Protein AF-A0A250X2C2-F1 (afdb_monomer)

Sequence (248 aa):
MNTRLCVSRRTVRLRGSRVYTSQQSPSTLSQYATTRKSLIKAIDLAVKKEDYASAALLKRDLEALNTEDPYYALTMQLQECINEERFQEAAKHKAELKALELQLGPQPVEEDVSLQCSSNTVTNGVRVQIESTYRPLESSPTLGQYFFSYHVKVTNESDKVVQLRQRHWVIRDSTGKKEEVRGPGVVGKQPILLPGKSFEYDSACPLTTPVGSMEGEFQMWILSEDDGQFKDQFGARIDRLKLSMTGS

Mean predicted aligned error: 15.73 Å

Secondary structure (DSSP, 8-state):
-----------------------PPPPHHHHHHHHHHHHHHHHHHHHHTT-HHHHHHHHHHHHHHHHH-HHHHHHHHHHHHHHTT-HHHHHHHHHHHHHHHHHT-S------GGGEEEEEEEETTEEEEEEEEE-GGG-BGGGTB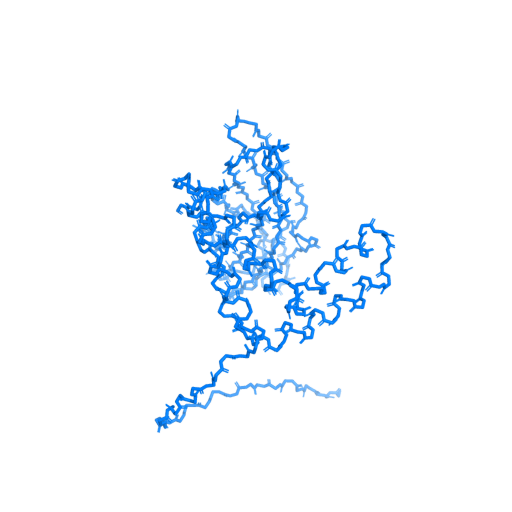EEEEEEEEEEE-SSSEEEEEEEEEEEEETT--EEEEEEESBTTB--EE-TT-EEEEEEEEEESSSEEEEEEEEEEEEEPTTT--EEEEEEEEEEEEEEESS--

Radius of gyration: 23.78 Å; Cα contacts (8 Å, |Δi|>4): 423; chains: 1; bounding box: 64×52×62 Å

Structure (mmCIF, N/CA/C/O backbone):
data_AF-A0A250X2C2-F1
#
_entry.id   AF-A0A250X2C2-F1
#
loop_
_atom_site.group_PDB
_atom_site.id
_atom_site.type_symbol
_atom_site.label_atom_id
_atom_site.label_alt_id
_atom_site.label_comp_id
_atom_site.label_asym_id
_atom_site.label_entity_id
_atom_site.label_seq_id
_atom_site.pdbx_PDB_ins_code
_atom_site.Cartn_x
_atom_site.Cartn_y
_atom_site.Cartn_z
_atom_site.occupancy
_atom_site.B_iso_or_equiv
_atom_site.auth_seq_id
_atom_site.auth_comp_id
_atom_site.auth_asym_id
_atom_site.auth_atom_id
_atom_site.pdbx_PDB_model_num
ATOM 1 N N . MET A 1 1 ? -42.547 -0.476 18.119 1.00 33.25 1 MET A N 1
ATOM 2 C CA . MET A 1 1 ? -42.902 -1.610 17.237 1.00 33.25 1 MET A CA 1
ATOM 3 C C . MET A 1 1 ? -41.688 -1.864 16.352 1.00 33.25 1 MET A C 1
ATOM 5 O O . MET A 1 1 ? -41.320 -0.969 15.612 1.00 33.25 1 MET A O 1
ATOM 9 N N . ASN A 1 2 ? -40.830 -2.818 16.731 1.00 24.47 2 ASN A N 1
ATOM 10 C CA . ASN A 1 2 ? -40.823 -4.208 16.225 1.00 24.47 2 ASN A CA 1
ATOM 11 C C . ASN A 1 2 ? -40.490 -4.257 14.715 1.00 24.47 2 ASN A C 1
ATOM 13 O O . ASN A 1 2 ? -41.204 -3.632 13.950 1.00 24.47 2 ASN A O 1
ATOM 17 N N . THR A 1 3 ? -39.484 -4.962 14.181 1.00 26.58 3 THR A N 1
ATOM 18 C CA . THR A 1 3 ? -38.485 -5.903 14.723 1.00 26.58 3 THR A CA 1
ATOM 19 C C . THR A 1 3 ? -37.401 -6.130 13.647 1.00 26.58 3 THR A C 1
ATOM 21 O O . THR A 1 3 ? -37.649 -5.958 12.458 1.00 26.58 3 THR A O 1
ATOM 24 N N . ARG A 1 4 ? -36.208 -6.545 14.092 1.00 25.95 4 ARG A N 1
ATOM 25 C CA . ARG A 1 4 ? -35.034 -7.045 13.344 1.00 25.95 4 ARG A CA 1
ATOM 26 C C . ARG A 1 4 ? -35.307 -8.278 12.460 1.00 25.95 4 ARG A C 1
ATOM 28 O O . ARG A 1 4 ? -36.190 -9.050 12.801 1.00 25.95 4 ARG A O 1
ATOM 35 N N . LEU A 1 5 ? -34.400 -8.543 11.504 1.00 25.88 5 LEU A N 1
ATOM 36 C CA . LEU A 1 5 ? -33.755 -9.845 11.165 1.00 25.88 5 LEU A CA 1
ATOM 37 C C . LEU A 1 5 ? -32.645 -9.531 10.129 1.00 25.88 5 LEU A C 1
ATOM 39 O O . LEU A 1 5 ? -32.956 -9.003 9.074 1.00 25.88 5 LEU A O 1
ATOM 43 N N . CYS A 1 6 ? -31.327 -9.626 10.352 1.00 22.14 6 CYS A N 1
ATOM 44 C CA . CYS A 1 6 ? -30.456 -10.660 10.931 1.00 22.14 6 CYS A CA 1
ATOM 45 C C . CYS A 1 6 ? -30.652 -12.043 10.297 1.00 22.14 6 CYS A C 1
ATOM 47 O O . CYS A 1 6 ? -31.511 -12.805 10.727 1.00 22.14 6 CYS A O 1
ATOM 49 N N . VAL A 1 7 ? -29.812 -12.383 9.313 1.00 24.70 7 VAL A N 1
ATOM 50 C CA . VAL A 1 7 ? -29.625 -13.771 8.873 1.00 24.70 7 VAL A CA 1
ATOM 51 C C . VAL A 1 7 ? -28.208 -14.207 9.230 1.00 24.70 7 VAL A C 1
ATOM 53 O O . VAL A 1 7 ? -27.225 -13.848 8.588 1.00 24.70 7 VAL A O 1
ATOM 56 N N . SER A 1 8 ? -28.152 -14.990 10.305 1.00 23.89 8 SER A N 1
ATOM 57 C CA . SER A 1 8 ? -27.049 -15.854 10.713 1.00 23.89 8 SER A CA 1
ATOM 58 C C . SER A 1 8 ? -26.844 -16.961 9.672 1.00 23.89 8 SER A C 1
ATOM 60 O O . SER A 1 8 ? -27.805 -17.629 9.290 1.00 23.89 8 SER A O 1
ATOM 62 N N . ARG A 1 9 ? -25.600 -17.213 9.246 1.00 25.97 9 ARG A N 1
ATOM 63 C CA . ARG A 1 9 ? -25.244 -18.501 8.633 1.00 25.97 9 ARG A CA 1
ATOM 64 C C . ARG A 1 9 ? -24.658 -19.412 9.707 1.00 25.97 9 ARG A C 1
ATOM 66 O O . ARG A 1 9 ? -23.585 -19.153 10.242 1.00 25.97 9 ARG A O 1
ATOM 73 N N . ARG A 1 10 ? -25.418 -20.465 10.019 1.00 27.59 10 ARG A N 1
ATOM 74 C CA . ARG A 1 10 ? -25.040 -21.587 10.883 1.00 27.59 10 ARG A CA 1
ATOM 75 C C . ARG A 1 10 ? -23.921 -22.403 10.242 1.00 27.59 10 ARG A C 1
ATOM 77 O O . ARG A 1 10 ? -23.979 -22.733 9.060 1.00 27.59 10 ARG A O 1
ATOM 84 N N . THR A 1 11 ? -22.965 -22.801 11.064 1.00 28.88 11 THR A N 1
ATOM 85 C CA . THR A 1 11 ? -22.006 -23.869 10.798 1.00 28.88 11 THR A CA 1
ATOM 86 C C . THR A 1 11 ? -22.742 -25.209 10.747 1.00 28.88 11 THR A C 1
ATOM 88 O O . THR A 1 11 ? -23.367 -25.614 11.724 1.00 28.88 11 THR A O 1
ATOM 91 N N . VAL A 1 12 ? -22.644 -25.918 9.622 1.00 28.50 12 VAL A N 1
ATOM 92 C CA . VAL A 1 12 ? -22.990 -27.342 9.515 1.00 28.50 12 VAL A CA 1
ATOM 93 C C . VAL A 1 12 ? -21.694 -28.090 9.220 1.00 28.50 12 VAL A C 1
ATOM 95 O O . VAL A 1 12 ? -21.125 -27.958 8.142 1.00 28.50 12 VAL A O 1
ATOM 98 N N . ARG A 1 13 ? -21.204 -28.863 10.196 1.00 32.50 13 ARG A N 1
ATOM 99 C CA . ARG A 1 13 ? -20.225 -29.932 9.963 1.00 32.50 13 ARG A CA 1
ATOM 100 C C . ARG A 1 13 ? -21.007 -31.226 9.767 1.00 32.50 13 ARG A C 1
ATOM 102 O O . ARG A 1 13 ? -21.602 -31.714 10.722 1.00 32.50 13 ARG A O 1
ATOM 109 N N . LEU A 1 14 ? -20.957 -31.796 8.567 1.00 31.59 14 LEU A N 1
ATOM 110 C CA . LEU A 1 14 ? -21.286 -33.199 8.325 1.00 31.59 14 LEU A CA 1
ATOM 111 C C . LEU A 1 14 ? -20.204 -33.847 7.456 1.00 31.59 14 LEU A C 1
ATOM 113 O O . LEU A 1 14 ? -19.547 -33.204 6.643 1.00 31.59 14 LEU A O 1
ATOM 117 N N . ARG A 1 15 ? -19.973 -35.117 7.775 1.00 32.06 15 ARG A N 1
ATOM 118 C CA . ARG A 1 15 ? -18.822 -35.963 7.461 1.00 32.06 15 ARG A CA 1
ATOM 119 C C . ARG A 1 15 ? -18.664 -36.285 5.972 1.00 32.06 15 ARG A C 1
ATOM 121 O O . ARG A 1 15 ? -19.646 -36.450 5.264 1.00 32.06 15 ARG A O 1
ATOM 128 N N . GLY A 1 16 ? -17.397 -36.486 5.594 1.00 41.97 16 GLY A N 1
ATOM 129 C CA . GLY A 1 16 ? -16.892 -37.398 4.562 1.00 41.97 16 GLY A CA 1
ATOM 130 C C . GLY A 1 16 ? -17.828 -37.751 3.410 1.00 41.97 16 GLY A C 1
ATOM 131 O O . GLY A 1 16 ? -18.625 -38.678 3.508 1.00 41.97 16 GLY A O 1
ATOM 132 N N . SER A 1 17 ? -17.642 -37.089 2.275 1.00 29.11 17 SER A N 1
ATOM 133 C CA . SER A 1 17 ? -18.080 -37.588 0.974 1.00 29.11 17 SER A CA 1
ATOM 134 C C . SER A 1 17 ? -17.004 -37.232 -0.043 1.00 29.11 17 SER A C 1
ATOM 136 O O . SER A 1 17 ? -16.579 -36.082 -0.118 1.00 29.11 17 SER A O 1
ATOM 138 N N . ARG A 1 18 ? -16.509 -38.258 -0.745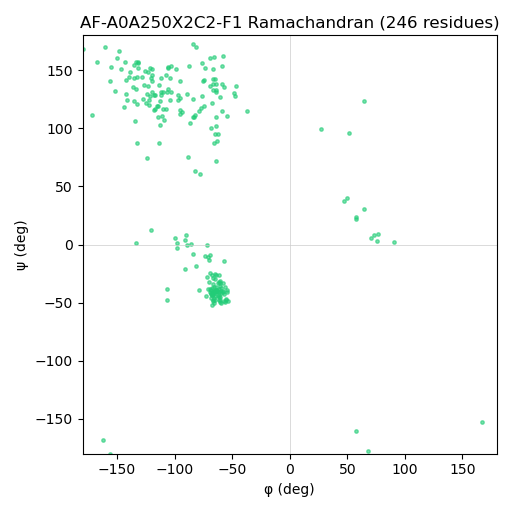 1.00 32.28 18 ARG A N 1
ATOM 139 C CA . ARG A 1 18 ? -15.529 -38.187 -1.838 1.00 32.28 18 ARG A CA 1
ATOM 140 C C . ARG A 1 18 ? -15.776 -36.949 -2.701 1.00 32.28 18 ARG A C 1
ATOM 142 O O . ARG A 1 18 ? -16.795 -36.875 -3.382 1.00 32.28 18 ARG A O 1
ATOM 149 N N . VAL A 1 19 ? -14.825 -36.018 -2.697 1.00 30.73 19 VAL A N 1
ATOM 150 C CA . VAL A 1 19 ? -14.754 -34.971 -3.716 1.00 30.73 19 VAL A CA 1
ATOM 151 C C . VAL A 1 19 ? -14.381 -35.676 -5.015 1.00 30.73 19 VAL A C 1
ATOM 153 O O . VAL A 1 19 ? -13.231 -36.055 -5.218 1.00 30.73 19 VAL A O 1
ATOM 156 N N . TYR A 1 20 ? -15.376 -35.920 -5.865 1.00 24.80 20 TYR A N 1
ATOM 157 C CA . TYR A 1 20 ? -15.134 -36.126 -7.285 1.00 24.80 20 TYR A CA 1
ATOM 158 C C . TYR A 1 20 ? -14.578 -34.804 -7.816 1.00 24.80 20 TYR A C 1
ATOM 160 O O . TYR A 1 20 ? -15.314 -33.835 -7.987 1.00 24.80 20 TYR A O 1
ATOM 168 N N . THR A 1 21 ? -13.266 -34.739 -8.022 1.00 32.59 21 THR A N 1
ATOM 169 C CA . THR A 1 21 ? -12.637 -33.698 -8.830 1.00 32.59 21 THR A CA 1
ATOM 170 C C . THR A 1 21 ? -13.136 -33.875 -10.260 1.00 32.59 21 THR A C 1
ATOM 172 O O . THR A 1 21 ? -12.615 -34.690 -11.018 1.00 32.59 21 THR A O 1
ATOM 175 N N . SER A 1 22 ? -14.190 -33.145 -10.637 1.00 36.41 22 SER A N 1
ATOM 176 C CA . SER A 1 22 ? -14.527 -32.991 -12.048 1.00 36.41 22 SER A CA 1
ATOM 177 C C . SER A 1 22 ? -13.364 -32.250 -12.699 1.00 36.41 22 SER A C 1
ATOM 179 O O . SER A 1 22 ? -13.149 -31.071 -12.415 1.00 36.41 22 SER A O 1
ATOM 181 N N . GLN A 1 23 ? -12.592 -32.939 -13.532 1.00 38.91 23 GLN A N 1
ATOM 182 C CA . GLN A 1 23 ? -11.643 -32.297 -14.431 1.00 38.91 23 GLN A CA 1
ATOM 183 C C . GLN A 1 23 ? -12.453 -31.476 -15.443 1.00 38.91 23 GLN A C 1
ATOM 185 O O . GLN A 1 23 ? -12.868 -31.985 -16.479 1.00 38.91 23 GLN A O 1
ATOM 190 N N . GLN A 1 24 ? -12.766 -30.226 -15.102 1.00 45.12 24 GLN A N 1
ATOM 191 C CA . GLN A 1 24 ? -13.284 -29.271 -16.072 1.00 45.12 24 GLN A CA 1
ATOM 192 C C . GLN A 1 24 ? -12.105 -28.845 -16.945 1.00 45.12 24 GLN A C 1
ATOM 194 O O . GLN A 1 24 ? -11.102 -28.341 -16.443 1.00 45.12 24 GLN A O 1
ATOM 199 N N . SER A 1 25 ? -12.205 -29.104 -18.247 1.00 44.69 25 SER A N 1
ATOM 200 C CA . SER A 1 25 ? -11.258 -28.594 -19.235 1.00 44.69 25 SER A CA 1
ATOM 201 C C . SER A 1 25 ? -11.206 -27.062 -19.150 1.00 44.69 25 SER A C 1
ATOM 203 O O . SER A 1 25 ? -12.274 -26.444 -19.076 1.00 44.69 25 SER A O 1
ATOM 205 N N . PRO A 1 26 ? -10.014 -26.438 -19.169 1.00 59.66 26 PRO A N 1
ATOM 206 C CA . PRO A 1 26 ? -9.891 -24.987 -19.080 1.00 59.66 26 PRO A CA 1
ATOM 207 C C . PRO A 1 26 ? -10.653 -24.317 -20.226 1.00 59.66 26 PRO A C 1
ATOM 209 O O . PRO A 1 26 ? -10.609 -24.794 -21.363 1.00 59.66 26 PRO A O 1
ATOM 212 N N . SER A 1 27 ? -11.360 -23.222 -19.925 1.00 71.38 27 SER A N 1
ATOM 213 C CA . SER A 1 27 ? -12.087 -22.444 -20.933 1.00 71.38 27 SER A CA 1
ATOM 214 C C . SER A 1 27 ? -11.133 -21.937 -22.020 1.00 71.38 27 SER A C 1
ATOM 216 O O . SER A 1 27 ? -9.947 -21.733 -21.766 1.00 71.38 27 SER A O 1
ATOM 218 N N . THR A 1 28 ? -11.632 -21.706 -23.236 1.00 78.62 28 THR A N 1
ATOM 219 C CA . THR A 1 28 ? -10.813 -21.220 -24.362 1.00 78.62 28 THR A CA 1
ATOM 220 C C . THR A 1 28 ? -10.064 -19.926 -24.012 1.00 78.62 28 THR A C 1
ATOM 222 O O . THR A 1 28 ? -8.883 -19.793 -24.309 1.00 78.62 28 THR A O 1
ATOM 225 N N . LEU A 1 29 ? -10.700 -19.012 -23.270 1.00 78.62 29 LEU A N 1
ATOM 226 C CA . LEU A 1 29 ? -10.060 -17.795 -22.755 1.00 78.62 29 LEU A CA 1
ATOM 227 C C . LEU A 1 29 ? -8.934 -18.095 -21.752 1.00 78.62 29 LEU A C 1
ATOM 229 O O . LEU A 1 29 ? -7.894 -17.441 -21.769 1.00 78.62 29 LEU A O 1
ATOM 233 N N . SER A 1 30 ? -9.115 -19.099 -20.887 1.00 75.00 30 SER A N 1
ATOM 234 C CA . SER A 1 30 ? -8.083 -19.532 -19.937 1.00 75.00 30 SER A CA 1
ATOM 235 C C . SER A 1 30 ? -6.877 -20.136 -20.669 1.00 75.00 30 SER A C 1
ATOM 237 O O . SER A 1 30 ? -5.729 -19.885 -20.291 1.00 75.00 30 SER A O 1
ATOM 239 N N . GLN A 1 31 ? -7.122 -20.854 -21.770 1.00 81.06 31 GLN A N 1
ATOM 240 C CA . GLN A 1 31 ? -6.073 -21.361 -22.656 1.00 81.06 31 GLN A CA 1
ATOM 241 C C . GLN A 1 31 ? -5.318 -20.212 -23.335 1.00 81.06 31 GLN A C 1
ATOM 243 O O . GLN A 1 31 ? -4.093 -20.183 -23.251 1.00 81.06 31 GLN A O 1
ATOM 248 N N . TYR A 1 32 ? -6.016 -19.224 -23.912 1.00 83.00 32 TYR A N 1
ATOM 249 C CA . TYR A 1 32 ? -5.380 -18.026 -24.478 1.00 83.00 32 TYR A CA 1
ATOM 250 C C . TYR A 1 32 ? -4.505 -17.297 -23.448 1.00 83.00 32 TYR A C 1
ATOM 252 O O . TYR A 1 32 ? -3.341 -17.006 -23.726 1.00 83.00 32 TYR A O 1
ATOM 260 N N . ALA A 1 33 ? -5.015 -17.072 -22.232 1.00 77.69 33 ALA A N 1
ATOM 261 C CA . ALA A 1 33 ? -4.266 -16.425 -21.155 1.00 77.69 33 ALA A CA 1
ATOM 262 C C . ALA A 1 33 ? -2.994 -17.205 -20.766 1.00 77.69 33 ALA A C 1
ATOM 264 O O . ALA A 1 33 ? -1.913 -16.622 -20.640 1.00 77.69 33 ALA A O 1
ATOM 265 N N . THR A 1 34 ? -3.104 -18.529 -20.624 1.00 79.00 34 THR A N 1
ATOM 266 C CA . THR A 1 34 ? -1.977 -19.405 -20.263 1.00 79.00 34 THR A CA 1
ATOM 267 C C . THR A 1 34 ? -0.924 -19.441 -21.369 1.00 79.00 34 THR A C 1
ATOM 269 O O . THR A 1 34 ? 0.267 -19.244 -21.107 1.00 79.00 34 THR A O 1
ATOM 272 N N . THR A 1 35 ? -1.354 -19.628 -22.619 1.00 84.88 35 THR A N 1
ATOM 273 C CA . THR A 1 35 ? -0.472 -19.656 -23.791 1.00 84.88 35 THR A CA 1
ATOM 274 C C . THR A 1 35 ? 0.238 -18.318 -23.967 1.00 84.88 35 THR A C 1
ATOM 276 O O . THR A 1 35 ? 1.463 -18.303 -24.104 1.00 84.88 35 THR A O 1
ATOM 279 N N . ARG A 1 36 ? -0.473 -17.186 -23.837 1.00 85.38 36 ARG A N 1
ATOM 280 C CA . ARG A 1 36 ? 0.133 -15.846 -23.878 1.00 85.38 36 ARG A CA 1
ATOM 281 C C . ARG A 1 36 ? 1.231 -15.700 -22.826 1.00 85.38 36 ARG A C 1
ATOM 283 O O . ARG A 1 36 ? 2.337 -15.288 -23.167 1.00 85.38 36 ARG A O 1
ATOM 290 N N . LYS A 1 37 ? 0.953 -16.063 -21.565 1.00 78.50 37 LYS A N 1
ATOM 291 C CA . LYS A 1 37 ? 1.934 -15.990 -20.463 1.00 78.50 37 LYS A CA 1
ATOM 292 C C . LYS A 1 37 ? 3.187 -16.814 -20.783 1.00 78.50 37 LYS A C 1
ATOM 294 O O . LYS A 1 37 ? 4.303 -16.349 -20.553 1.00 78.50 37 LYS A O 1
ATOM 299 N N . SER A 1 38 ? 3.014 -18.012 -21.346 1.00 78.81 38 SER A N 1
ATOM 300 C CA . SER A 1 38 ? 4.133 -18.882 -21.730 1.00 78.81 38 SER A CA 1
ATOM 301 C C . SER A 1 38 ? 4.977 -18.312 -22.878 1.00 78.81 38 SER A C 1
ATOM 303 O O . SER A 1 38 ? 6.205 -18.335 -22.788 1.00 78.81 38 SER A O 1
ATOM 305 N N . LEU A 1 39 ? 4.339 -17.731 -23.901 1.00 85.38 39 LEU A N 1
ATOM 306 C CA . LEU A 1 39 ? 5.018 -17.112 -25.041 1.00 85.38 39 LEU A CA 1
ATOM 307 C C . LEU A 1 39 ? 5.808 -15.875 -24.616 1.00 85.38 39 LEU A C 1
ATOM 309 O O . LEU A 1 39 ? 6.979 -15.768 -24.963 1.00 85.38 39 LEU A O 1
ATOM 313 N N . ILE A 1 40 ? 5.220 -14.990 -23.803 1.00 82.56 40 ILE A N 1
ATOM 314 C CA . ILE A 1 40 ? 5.916 -13.804 -23.273 1.00 82.56 40 ILE A CA 1
ATOM 315 C C . ILE A 1 40 ? 7.178 -14.224 -22.510 1.00 82.56 40 ILE A C 1
ATOM 317 O O . ILE A 1 40 ? 8.270 -13.741 -22.802 1.00 82.56 40 ILE A O 1
ATOM 321 N N . LYS A 1 41 ? 7.062 -15.205 -21.605 1.00 79.62 41 LYS A N 1
ATOM 322 C CA . LYS A 1 41 ? 8.209 -15.723 -20.846 1.00 79.62 41 LYS A CA 1
ATOM 323 C C . LYS A 1 41 ? 9.287 -16.332 -21.751 1.00 79.62 41 LYS A C 1
ATOM 325 O O . LYS A 1 41 ? 10.478 -16.194 -21.467 1.00 79.62 41 LYS A O 1
ATOM 330 N N . ALA A 1 42 ? 8.888 -17.026 -22.817 1.00 82.38 42 ALA A N 1
ATOM 331 C CA . ALA A 1 42 ? 9.815 -17.610 -23.780 1.00 82.38 42 ALA A CA 1
ATOM 332 C C . ALA A 1 42 ? 10.540 -16.534 -24.606 1.00 82.38 42 ALA A C 1
ATOM 334 O O . ALA A 1 42 ? 11.751 -16.644 -24.798 1.00 82.38 42 ALA A O 1
ATOM 335 N N . ILE A 1 43 ? 9.834 -15.478 -25.030 1.00 81.44 43 ILE A N 1
ATOM 336 C CA . ILE A 1 43 ? 10.418 -14.320 -25.724 1.00 81.44 43 ILE A CA 1
ATOM 337 C C . ILE A 1 43 ? 11.460 -13.653 -24.828 1.00 81.44 43 ILE A C 1
ATOM 339 O O . ILE A 1 43 ? 12.601 -13.481 -25.252 1.00 81.44 43 ILE A O 1
ATOM 343 N N . ASP A 1 44 ? 11.109 -13.353 -23.575 1.00 79.06 44 ASP A N 1
ATOM 344 C CA . ASP A 1 44 ? 12.026 -12.722 -22.620 1.00 79.06 44 ASP A CA 1
ATOM 345 C C . ASP A 1 44 ? 13.295 -13.554 -22.410 1.00 79.06 44 ASP A C 1
ATOM 347 O O . ASP A 1 44 ? 14.401 -13.019 -22.318 1.00 79.06 44 ASP A O 1
ATOM 351 N N . LEU A 1 45 ? 13.154 -14.881 -22.342 1.00 82.31 45 LEU A N 1
ATOM 352 C CA . LEU A 1 45 ? 14.287 -15.791 -22.208 1.00 82.31 45 LEU A CA 1
ATOM 353 C C . LEU A 1 45 ? 15.163 -15.816 -23.467 1.00 82.31 45 LEU A C 1
ATOM 355 O O . LEU A 1 45 ? 16.385 -15.845 -23.340 1.00 82.31 45 LEU A O 1
ATOM 359 N N . ALA A 1 46 ? 14.562 -15.817 -24.658 1.00 83.06 46 ALA A N 1
ATOM 360 C CA . ALA A 1 46 ? 15.288 -15.794 -25.926 1.00 83.06 46 ALA A CA 1
ATOM 361 C C . ALA A 1 46 ? 16.071 -14.484 -26.093 1.00 83.06 46 ALA A C 1
ATOM 363 O O . ALA A 1 46 ? 17.261 -14.517 -26.397 1.00 83.06 46 ALA A O 1
ATOM 364 N N . VAL A 1 47 ? 15.450 -13.344 -25.770 1.00 82.12 47 VAL A N 1
ATOM 365 C CA . VAL A 1 47 ? 16.107 -12.027 -25.772 1.00 82.12 47 VAL A CA 1
ATOM 366 C C . VAL A 1 47 ? 17.269 -11.989 -24.778 1.00 82.12 47 VAL A C 1
ATOM 368 O O . VAL A 1 47 ? 18.360 -11.562 -25.140 1.00 82.12 47 VAL A O 1
ATOM 371 N N . LYS A 1 48 ? 17.089 -12.503 -23.551 1.00 83.00 48 LYS A N 1
ATOM 372 C CA . LYS A 1 48 ? 18.172 -12.596 -22.548 1.00 83.00 48 LYS A CA 1
ATOM 373 C C . LYS A 1 48 ? 19.344 -13.476 -22.988 1.00 83.00 48 LYS A C 1
ATOM 375 O O . LYS A 1 48 ? 20.447 -13.297 -22.485 1.00 83.00 48 LYS A O 1
ATOM 380 N N . LYS A 1 49 ? 19.102 -14.441 -23.875 1.00 89.75 49 LYS A N 1
ATOM 381 C CA . LYS A 1 49 ? 20.127 -15.317 -24.462 1.00 89.75 49 LYS A CA 1
ATOM 382 C C . LYS A 1 49 ? 20.706 -14.773 -25.770 1.00 89.75 49 LYS A C 1
ATOM 384 O O . LYS A 1 49 ? 21.495 -15.475 -26.391 1.00 89.75 49 LYS A O 1
ATOM 389 N N . GLU A 1 50 ? 20.295 -13.575 -26.191 1.00 92.88 50 GLU A N 1
ATOM 390 C CA . GLU A 1 50 ? 20.645 -12.974 -27.484 1.00 92.88 50 GLU A CA 1
ATOM 391 C C . GLU A 1 50 ? 20.237 -13.840 -28.697 1.00 92.88 50 GLU A C 1
ATOM 393 O O . GLU A 1 50 ? 20.747 -13.681 -29.805 1.00 92.88 50 GLU A O 1
ATOM 398 N N . ASP A 1 51 ? 19.266 -14.740 -28.514 1.00 93.00 51 ASP A N 1
ATOM 399 C CA . ASP A 1 51 ? 18.691 -15.562 -29.578 1.00 93.00 51 ASP A CA 1
ATOM 400 C C . ASP A 1 51 ? 17.524 -14.820 -30.245 1.00 93.00 51 ASP A C 1
ATOM 402 O O . ASP A 1 51 ? 16.336 -15.086 -30.023 1.00 93.00 51 ASP A O 1
ATOM 406 N N . TYR A 1 52 ? 17.879 -13.831 -31.062 1.00 88.81 52 TYR A N 1
ATOM 407 C CA . TYR A 1 52 ? 16.909 -12.974 -31.743 1.00 88.81 52 TYR A CA 1
ATOM 408 C C . TYR A 1 52 ? 16.082 -13.718 -32.799 1.00 88.81 52 TYR A C 1
ATOM 410 O O . TYR A 1 52 ? 14.948 -13.323 -33.073 1.00 88.81 52 TYR A O 1
ATOM 418 N N . ALA A 1 53 ? 16.616 -14.801 -33.373 1.00 91.44 53 ALA A N 1
ATOM 419 C CA . ALA A 1 53 ? 15.899 -15.611 -34.353 1.00 91.44 53 ALA A CA 1
ATOM 420 C C . ALA A 1 53 ? 14.706 -16.323 -33.698 1.00 91.44 53 ALA A C 1
ATOM 422 O O . ALA A 1 53 ? 13.577 -16.209 -34.182 1.00 91.44 53 ALA A O 1
ATOM 423 N N . SER A 1 54 ? 14.931 -16.975 -32.553 1.00 85.25 54 SER A N 1
ATOM 424 C CA . SER A 1 54 ? 13.854 -17.590 -31.772 1.00 85.25 54 SER A CA 1
ATOM 425 C C . SER A 1 54 ? 12.881 -16.548 -31.223 1.00 85.25 54 SER A C 1
ATOM 427 O O . SER A 1 54 ? 11.669 -16.755 -31.282 1.00 85.25 54 SER A O 1
ATOM 429 N N . ALA A 1 55 ? 13.376 -15.399 -30.747 1.00 80.75 55 ALA A N 1
ATOM 430 C CA . ALA A 1 55 ? 12.518 -14.315 -30.263 1.00 80.75 55 ALA A CA 1
ATOM 431 C C . ALA A 1 55 ? 11.562 -13.795 -31.354 1.00 80.75 55 ALA A C 1
ATOM 433 O O . ALA A 1 55 ? 10.388 -13.554 -31.076 1.00 80.75 55 ALA A O 1
ATOM 434 N N . ALA A 1 56 ? 12.033 -13.666 -32.599 1.00 85.19 56 ALA A N 1
ATOM 435 C CA . ALA A 1 56 ? 11.204 -13.237 -33.723 1.00 85.19 56 ALA A CA 1
ATOM 436 C C . ALA A 1 56 ? 10.095 -14.248 -34.058 1.00 85.19 56 ALA A C 1
ATOM 438 O O . ALA A 1 56 ? 8.968 -13.840 -34.333 1.00 85.19 56 ALA A O 1
ATOM 439 N N . LEU A 1 57 ? 10.383 -15.554 -34.006 1.00 89.94 57 LEU A N 1
ATOM 440 C CA . LEU A 1 57 ? 9.377 -16.602 -34.222 1.00 89.94 57 LEU A CA 1
ATOM 441 C C . LEU A 1 57 ? 8.319 -16.599 -33.116 1.00 89.94 57 LEU A C 1
ATOM 443 O O . LEU A 1 57 ? 7.131 -16.497 -33.405 1.00 89.94 57 LEU A O 1
ATOM 447 N N . LEU A 1 58 ? 8.753 -16.597 -31.856 1.00 88.62 58 LEU A N 1
ATOM 448 C CA . LEU A 1 58 ? 7.851 -16.556 -30.704 1.00 88.62 58 LEU A CA 1
ATOM 449 C C . LEU A 1 58 ? 6.976 -15.293 -30.701 1.00 88.62 58 LEU A C 1
ATOM 451 O O . LEU A 1 58 ? 5.821 -15.335 -30.283 1.00 88.62 58 LEU A O 1
ATOM 455 N N . LYS A 1 59 ? 7.506 -14.167 -31.195 1.00 84.06 59 LYS A N 1
ATOM 456 C CA . LYS A 1 59 ? 6.734 -12.935 -31.368 1.00 84.06 59 LYS A CA 1
ATOM 457 C C . LYS A 1 59 ? 5.652 -13.075 -32.441 1.00 84.06 59 LYS A C 1
ATOM 459 O O . LYS A 1 59 ? 4.540 -12.614 -32.209 1.00 84.06 59 LYS A O 1
ATOM 464 N N . ARG A 1 60 ? 5.933 -13.739 -33.569 1.00 90.25 60 ARG A N 1
ATOM 465 C CA . ARG A 1 60 ? 4.913 -14.036 -34.594 1.00 90.25 60 ARG A CA 1
ATOM 466 C C . ARG A 1 60 ? 3.796 -14.913 -34.036 1.00 90.25 60 ARG A C 1
ATOM 468 O O . ARG A 1 60 ? 2.630 -14.649 -34.310 1.00 90.25 60 ARG A O 1
ATOM 475 N N . ASP A 1 61 ? 4.144 -15.904 -33.221 1.00 88.88 61 ASP A N 1
ATOM 476 C CA . ASP A 1 61 ? 3.160 -16.773 -32.569 1.00 88.88 61 ASP A CA 1
ATOM 477 C C . ASP A 1 61 ? 2.305 -15.993 -31.558 1.00 88.88 61 ASP A C 1
ATOM 479 O O . ASP A 1 61 ? 1.089 -16.171 -31.494 1.00 88.88 61 ASP A O 1
ATOM 483 N N . LEU A 1 62 ? 2.917 -15.071 -30.804 1.00 88.25 62 LEU A N 1
ATOM 484 C CA . LEU A 1 62 ? 2.200 -14.169 -29.901 1.00 88.25 62 LEU A CA 1
ATOM 485 C C . LEU A 1 62 ? 1.262 -13.218 -30.662 1.00 88.25 62 LEU A C 1
ATOM 487 O O . LEU A 1 62 ? 0.145 -12.978 -30.211 1.00 88.25 62 LEU A O 1
ATOM 491 N N . GLU A 1 63 ? 1.688 -12.688 -31.808 1.00 86.31 63 GLU A N 1
ATOM 492 C CA . GLU A 1 63 ? 0.862 -11.841 -32.680 1.00 86.31 63 GLU A CA 1
ATOM 493 C C . GLU A 1 63 ? -0.327 -12.616 -33.270 1.00 86.31 63 GLU A C 1
ATOM 495 O O . GLU A 1 63 ? -1.454 -12.110 -33.272 1.00 86.31 63 GLU A O 1
ATOM 500 N N . ALA A 1 64 ? -0.112 -13.864 -33.696 1.00 87.06 64 ALA A N 1
ATOM 501 C CA . ALA A 1 64 ? -1.188 -14.748 -34.138 1.00 87.06 64 ALA A CA 1
ATOM 502 C C . ALA A 1 64 ? -2.197 -15.001 -33.003 1.00 87.06 64 ALA A C 1
ATOM 504 O O . ALA A 1 64 ? -3.395 -14.792 -33.186 1.00 87.06 64 ALA A O 1
ATOM 505 N N . LEU A 1 65 ? -1.712 -15.328 -31.799 1.00 87.75 65 LEU A N 1
ATOM 506 C CA . LEU A 1 65 ? -2.553 -15.523 -30.614 1.00 87.75 65 LEU A CA 1
ATOM 507 C C . LEU A 1 65 ? -3.352 -14.261 -30.251 1.00 87.75 65 LEU A C 1
ATOM 509 O O . LEU A 1 65 ? -4.523 -14.339 -29.895 1.00 87.75 65 LEU A O 1
ATOM 513 N N . ASN A 1 66 ? -2.724 -13.088 -30.337 1.00 83.50 66 ASN A N 1
ATOM 514 C CA . ASN A 1 66 ? -3.361 -11.802 -30.055 1.00 83.50 66 ASN A CA 1
ATOM 515 C C . ASN A 1 66 ? -4.483 -11.466 -31.044 1.00 83.50 66 ASN A C 1
ATOM 517 O O . ASN A 1 66 ? -5.434 -10.789 -30.662 1.00 83.50 66 ASN A O 1
ATOM 521 N N . THR A 1 67 ? -4.384 -11.943 -32.286 1.00 84.06 67 THR A N 1
ATOM 522 C CA . THR A 1 67 ? -5.433 -11.770 -33.301 1.00 84.06 67 THR A CA 1
ATOM 523 C C . THR A 1 67 ? -6.671 -12.610 -32.978 1.00 84.06 67 THR A C 1
ATOM 525 O O . THR A 1 67 ? -7.791 -12.200 -33.271 1.00 84.06 67 THR A O 1
ATOM 528 N N . GLU A 1 68 ? -6.479 -13.773 -32.355 1.00 86.38 68 GLU A N 1
ATOM 529 C CA . GLU A 1 68 ? -7.559 -14.707 -32.024 1.00 86.38 68 GLU A CA 1
ATOM 530 C C . GLU A 1 68 ? -8.167 -14.487 -30.633 1.00 86.38 68 GLU A C 1
ATOM 532 O O . GLU A 1 68 ? -9.290 -14.923 -30.383 1.00 86.38 68 GLU A O 1
ATOM 537 N N . ASP A 1 69 ? -7.453 -13.824 -29.721 1.00 86.31 69 ASP A N 1
ATOM 538 C CA . ASP A 1 69 ? -7.912 -13.633 -28.349 1.00 86.31 69 ASP A CA 1
ATOM 539 C C . ASP A 1 69 ? -8.883 -12.438 -28.213 1.00 86.31 69 ASP A C 1
ATOM 541 O O . ASP A 1 69 ? -8.452 -11.276 -28.243 1.00 86.31 69 ASP A O 1
ATOM 545 N N . PRO A 1 70 ? -10.185 -12.685 -27.959 1.00 86.50 70 PRO A N 1
ATOM 546 C CA . PRO A 1 70 ? -11.177 -11.620 -27.827 1.00 86.50 70 PRO A CA 1
ATOM 547 C C . PRO A 1 70 ? -10.928 -10.718 -26.608 1.00 86.50 70 PRO A C 1
ATOM 549 O O . PRO A 1 70 ? -11.312 -9.549 -26.630 1.00 86.50 70 PRO A O 1
ATOM 552 N N . TYR A 1 71 ? -10.264 -11.216 -25.558 1.00 85.38 71 TYR A N 1
ATOM 553 C CA . TYR A 1 71 ? -9.900 -10.406 -24.394 1.00 85.38 71 TYR A CA 1
ATOM 554 C C . TYR A 1 71 ? -8.850 -9.353 -24.769 1.00 85.38 71 TYR A C 1
ATOM 556 O O . TYR A 1 71 ? -8.957 -8.182 -24.394 1.00 85.38 71 TYR A O 1
ATOM 564 N N . TYR A 1 72 ? -7.841 -9.750 -25.548 1.00 81.69 72 TYR A N 1
ATOM 565 C CA . TYR A 1 72 ? -6.808 -8.837 -26.033 1.00 81.69 72 TYR A CA 1
ATOM 566 C C . TYR A 1 72 ? -7.363 -7.819 -27.024 1.00 81.69 72 TYR A C 1
ATOM 568 O O . TYR A 1 72 ? -7.086 -6.629 -26.878 1.00 81.69 72 TYR A O 1
ATOM 576 N N . ALA A 1 73 ? -8.204 -8.259 -27.963 1.00 85.44 73 ALA A N 1
ATOM 577 C CA . ALA A 1 73 ? -8.872 -7.365 -28.904 1.00 85.44 73 ALA A CA 1
ATOM 578 C C . ALA A 1 73 ? -9.668 -6.264 -28.177 1.00 85.44 73 ALA A C 1
ATOM 580 O O . ALA A 1 73 ? -9.489 -5.081 -28.468 1.00 85.44 73 ALA A O 1
ATOM 581 N N . LEU A 1 74 ? -10.466 -6.629 -27.166 1.00 86.25 74 LEU A N 1
ATOM 582 C CA . LEU A 1 74 ? -11.214 -5.659 -26.358 1.00 86.25 74 LEU A CA 1
ATOM 583 C C . LEU A 1 74 ? -10.314 -4.754 -25.514 1.00 86.25 74 LEU A C 1
ATOM 585 O O . LEU A 1 74 ? -10.630 -3.581 -25.331 1.00 86.25 74 LEU A O 1
ATOM 589 N N . THR A 1 75 ? -9.185 -5.266 -25.019 1.00 84.00 75 THR A N 1
ATOM 590 C CA . THR A 1 75 ? -8.195 -4.448 -24.299 1.00 84.00 75 THR A CA 1
ATOM 591 C C . THR A 1 75 ? -7.601 -3.374 -25.212 1.00 84.00 75 THR A C 1
ATOM 593 O O . THR A 1 75 ? -7.456 -2.227 -24.793 1.00 84.00 75 THR A O 1
ATOM 596 N N . MET A 1 76 ? -7.306 -3.712 -26.470 1.00 84.44 76 MET A N 1
ATOM 597 C CA . MET A 1 76 ? -6.809 -2.754 -27.463 1.00 84.44 76 MET A CA 1
ATOM 598 C C . MET A 1 76 ? -7.868 -1.732 -27.869 1.00 84.44 76 MET A C 1
ATOM 600 O O . MET A 1 76 ? -7.570 -0.542 -27.872 1.00 84.44 76 MET A O 1
ATOM 604 N N . GLN A 1 77 ? -9.112 -2.159 -28.089 1.00 86.12 77 GLN A N 1
ATOM 605 C CA . GLN A 1 77 ? -10.230 -1.250 -28.371 1.00 86.12 77 GLN A CA 1
ATOM 606 C C . GLN A 1 77 ? -10.523 -0.302 -27.202 1.00 86.12 77 GLN A C 1
ATOM 608 O O . GLN A 1 77 ? -10.781 0.883 -27.406 1.00 86.12 77 GLN A O 1
ATOM 613 N N . LEU A 1 78 ? -10.449 -0.797 -25.962 1.00 82.69 78 LEU A N 1
ATOM 614 C CA . LEU A 1 78 ? -10.575 0.033 -24.768 1.00 82.69 78 LEU A CA 1
ATOM 615 C C . LEU A 1 78 ? -9.464 1.086 -24.714 1.00 82.69 78 LEU A C 1
ATOM 617 O O . LEU A 1 78 ? -9.754 2.259 -24.480 1.00 82.69 78 LEU A O 1
ATOM 621 N N . GLN A 1 79 ? -8.211 0.676 -24.933 1.00 76.06 79 GLN A N 1
ATOM 622 C CA . GLN A 1 79 ? -7.066 1.584 -24.922 1.00 76.06 79 GLN A CA 1
ATOM 623 C C . GLN A 1 79 ? -7.184 2.653 -26.014 1.00 76.06 79 GLN A C 1
ATOM 625 O O . GLN A 1 79 ? -6.939 3.827 -25.747 1.00 76.06 79 GLN A O 1
ATOM 630 N N . GLU A 1 80 ? -7.595 2.265 -27.218 1.00 85.06 80 GLU A N 1
ATOM 631 C CA . GLU A 1 80 ? -7.856 3.175 -28.333 1.00 85.06 80 GLU A CA 1
ATOM 632 C C . GLU A 1 80 ? -8.959 4.182 -27.981 1.00 85.06 80 GLU A C 1
ATOM 634 O O . GLU A 1 80 ? -8.737 5.386 -28.068 1.00 85.06 80 GLU A O 1
ATOM 639 N N . CYS A 1 81 ? -10.100 3.719 -27.457 1.00 84.44 81 CYS A N 1
ATOM 640 C CA . CYS A 1 81 ? -11.187 4.603 -27.033 1.00 84.44 81 CYS A CA 1
ATOM 641 C C . CYS A 1 81 ? -10.762 5.585 -25.934 1.00 84.44 81 CYS A C 1
ATOM 643 O O . CYS A 1 81 ? -11.239 6.715 -25.909 1.00 84.44 81 CYS A O 1
ATOM 645 N N . ILE A 1 82 ? -9.891 5.171 -25.009 1.00 76.81 82 ILE A N 1
ATOM 646 C CA . ILE A 1 82 ? -9.347 6.061 -23.974 1.00 76.81 82 ILE A CA 1
ATOM 647 C C . ILE A 1 82 ? -8.426 7.110 -24.602 1.00 76.81 82 ILE A C 1
ATOM 649 O O . ILE A 1 82 ? -8.558 8.290 -24.283 1.00 76.81 82 ILE A O 1
ATOM 653 N N . ASN A 1 83 ? -7.528 6.693 -25.497 1.00 78.88 83 ASN A N 1
ATOM 654 C CA . ASN A 1 83 ? -6.590 7.588 -26.177 1.00 78.88 83 ASN A CA 1
ATOM 655 C C . ASN A 1 83 ? -7.312 8.632 -27.047 1.00 78.88 83 ASN A C 1
ATOM 657 O O . ASN A 1 83 ? -6.845 9.760 -27.162 1.00 78.88 83 ASN A O 1
ATOM 661 N N . GLU A 1 84 ? -8.449 8.263 -27.635 1.00 92.62 84 GLU A N 1
ATOM 662 C CA . GLU A 1 84 ? -9.300 9.141 -28.448 1.00 92.62 84 GLU A CA 1
ATOM 663 C C . GLU A 1 84 ? -10.382 9.879 -27.638 1.00 92.62 84 GLU A C 1
ATOM 665 O O . GLU A 1 84 ? -11.273 10.497 -28.217 1.00 92.62 84 GLU A O 1
ATOM 670 N N . GLU A 1 85 ? -10.354 9.794 -26.304 1.00 91.25 85 GLU A N 1
ATOM 671 C CA . GLU A 1 85 ? -11.331 10.427 -25.401 1.00 91.25 85 GLU A CA 1
ATOM 672 C C . GLU A 1 85 ? -12.802 10.006 -25.647 1.00 91.25 85 GLU A C 1
ATOM 674 O O . GLU A 1 85 ? -13.761 10.672 -25.245 1.00 91.25 85 GLU A O 1
ATOM 679 N N . ARG A 1 86 ? -13.020 8.833 -26.250 1.00 92.38 86 ARG A N 1
ATOM 680 C CA . ARG A 1 86 ? -14.333 8.215 -26.510 1.00 92.38 86 ARG A CA 1
ATOM 681 C C . ARG A 1 86 ? -14.851 7.477 -25.272 1.00 92.38 86 ARG A C 1
ATOM 683 O O . ARG A 1 86 ? -15.061 6.262 -25.265 1.00 92.38 86 ARG A O 1
ATOM 690 N N . PHE A 1 87 ? -15.100 8.217 -24.192 1.00 84.31 87 PHE A N 1
ATOM 691 C CA . PHE A 1 87 ? -15.400 7.645 -22.868 1.00 84.31 87 PHE A CA 1
ATOM 692 C C . PHE A 1 87 ? -16.656 6.760 -22.810 1.00 84.31 87 PHE A C 1
ATOM 694 O O . PHE A 1 87 ? -16.703 5.806 -22.032 1.00 84.31 87 PHE A O 1
ATOM 701 N N . GLN A 1 88 ? -17.678 7.044 -23.625 1.00 90.00 88 GLN A N 1
ATOM 702 C CA . GLN A 1 88 ? -18.888 6.213 -23.676 1.00 90.00 88 GLN A CA 1
ATOM 703 C C . GLN A 1 88 ? -18.608 4.821 -24.251 1.00 90.00 88 GLN A C 1
ATOM 705 O O . GLN A 1 88 ? -19.173 3.831 -23.789 1.00 90.00 88 GLN A O 1
ATOM 710 N N . GLU A 1 89 ? -17.730 4.736 -25.245 1.00 84.56 89 GLU A N 1
ATOM 711 C CA . GLU A 1 89 ? -17.347 3.481 -25.891 1.00 84.56 89 GLU A CA 1
ATOM 712 C C . GLU A 1 89 ? -16.344 2.715 -25.033 1.00 84.56 89 GLU A C 1
ATOM 714 O O . GLU A 1 89 ? -16.518 1.519 -24.807 1.00 84.56 89 GLU A O 1
ATOM 719 N N . ALA A 1 90 ? -15.402 3.426 -24.403 1.00 80.50 90 ALA A N 1
ATOM 720 C CA . ALA A 1 90 ? -14.533 2.862 -23.375 1.00 80.50 90 ALA A CA 1
ATOM 721 C C . ALA A 1 90 ? -15.341 2.207 -22.236 1.00 80.50 90 ALA A C 1
ATOM 723 O O . ALA A 1 90 ? -15.013 1.112 -21.780 1.00 80.50 90 ALA A O 1
ATOM 724 N N . ALA A 1 91 ? -16.444 2.826 -21.795 1.00 85.12 91 ALA A N 1
ATOM 725 C CA . ALA A 1 91 ? -17.316 2.241 -20.776 1.00 85.12 91 ALA A CA 1
ATOM 726 C C . ALA A 1 91 ? -17.986 0.932 -21.240 1.00 85.12 91 ALA A C 1
ATOM 728 O O . ALA A 1 91 ? -18.119 0.007 -20.434 1.00 85.12 91 ALA A O 1
ATOM 729 N N . LYS A 1 92 ? -18.371 0.830 -22.521 1.00 90.75 92 LYS A N 1
ATOM 730 C CA . LYS A 1 92 ? -18.926 -0.402 -23.110 1.00 90.75 92 LYS A CA 1
ATOM 731 C C . LYS A 1 92 ? -17.872 -1.503 -23.184 1.00 90.75 92 LYS A C 1
ATOM 733 O O . LYS A 1 92 ? -18.091 -2.572 -22.622 1.00 90.75 92 LYS A O 1
ATOM 738 N N . HIS A 1 93 ? -16.705 -1.213 -23.762 1.00 81.81 93 HIS A N 1
ATOM 739 C CA . HIS A 1 93 ? -15.610 -2.182 -23.856 1.00 81.81 93 HIS A CA 1
ATOM 740 C C . HIS A 1 93 ? -15.144 -2.661 -22.480 1.00 81.81 93 HIS A C 1
ATOM 742 O O . HIS A 1 93 ? -14.896 -3.847 -22.290 1.00 81.81 93 HIS A O 1
ATOM 7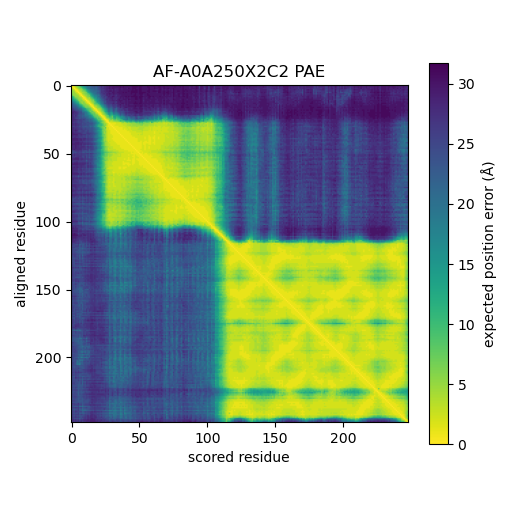48 N N . LYS A 1 94 ? -15.119 -1.778 -21.475 1.00 84.75 94 LYS A N 1
ATOM 749 C CA . LYS A 1 94 ? -14.838 -2.152 -20.083 1.00 84.75 94 LYS A CA 1
ATOM 750 C C . LYS A 1 94 ? -15.890 -3.101 -19.495 1.00 84.75 94 LYS A C 1
ATOM 752 O O . LYS A 1 94 ? -15.541 -4.007 -18.740 1.00 84.75 94 LYS A O 1
ATOM 757 N N . ALA A 1 95 ? -17.172 -2.897 -19.799 1.00 83.06 95 ALA A N 1
ATOM 758 C CA . ALA A 1 95 ? -18.239 -3.786 -19.343 1.00 83.06 95 ALA A CA 1
ATOM 759 C C . ALA A 1 95 ? -18.158 -5.170 -20.013 1.00 83.06 95 ALA A C 1
ATOM 761 O O . ALA A 1 95 ? -18.346 -6.184 -19.341 1.00 83.06 95 ALA A O 1
ATOM 762 N N . GLU A 1 96 ? -17.827 -5.214 -21.303 1.00 87.94 96 GLU A N 1
ATOM 763 C CA . GLU A 1 96 ? -17.611 -6.451 -22.064 1.00 87.94 96 GLU A CA 1
ATOM 764 C C . GLU A 1 96 ? -16.371 -7.214 -21.579 1.00 87.94 96 GLU A C 1
ATOM 766 O O . GLU A 1 96 ? -16.449 -8.420 -21.344 1.00 87.94 96 GLU A O 1
ATOM 771 N N . LEU A 1 97 ? -15.267 -6.510 -21.311 1.00 84.50 97 LEU A N 1
ATOM 772 C CA . LEU A 1 97 ? -14.074 -7.067 -20.664 1.00 84.50 97 LEU A CA 1
ATOM 773 C C . LEU A 1 97 ? -14.422 -7.746 -19.340 1.00 84.50 97 LEU A C 1
ATOM 775 O O . LEU A 1 97 ? -14.077 -8.905 -19.130 1.00 84.50 97 LEU A O 1
ATOM 779 N N . LYS A 1 98 ? -15.193 -7.068 -18.485 1.00 82.50 98 LYS A N 1
ATOM 780 C CA . LYS A 1 98 ? -15.642 -7.622 -17.202 1.00 82.50 98 LYS A CA 1
ATOM 781 C C . LYS A 1 98 ? -16.510 -8.877 -17.365 1.00 82.50 98 LYS A C 1
ATOM 783 O O . LYS A 1 98 ? -16.492 -9.761 -16.509 1.00 82.50 98 LYS A O 1
ATOM 788 N N . ALA A 1 99 ? -17.283 -8.969 -18.447 1.00 84.56 99 ALA A N 1
ATOM 789 C CA . ALA A 1 99 ? -18.064 -10.163 -18.756 1.00 84.56 99 ALA A CA 1
ATOM 790 C C . ALA A 1 99 ? -17.169 -11.341 -19.185 1.00 84.56 99 ALA A C 1
ATOM 792 O O . ALA A 1 99 ? -17.427 -12.472 -18.772 1.00 84.56 99 ALA A O 1
ATOM 793 N N . LEU A 1 100 ? -16.099 -11.086 -19.949 1.00 82.50 100 LEU A N 1
ATOM 794 C CA . LEU A 1 100 ? -15.097 -12.101 -20.300 1.00 82.50 100 LEU A CA 1
ATOM 795 C C . LEU A 1 100 ? -14.255 -12.533 -19.092 1.00 82.50 100 LEU A C 1
ATOM 797 O O . LEU A 1 100 ? -13.992 -13.723 -18.927 1.00 82.50 100 LEU A O 1
ATOM 801 N N . GLU A 1 101 ? -13.892 -11.605 -18.204 1.00 77.38 101 GLU A N 1
ATOM 802 C CA . GLU A 1 101 ? -13.205 -1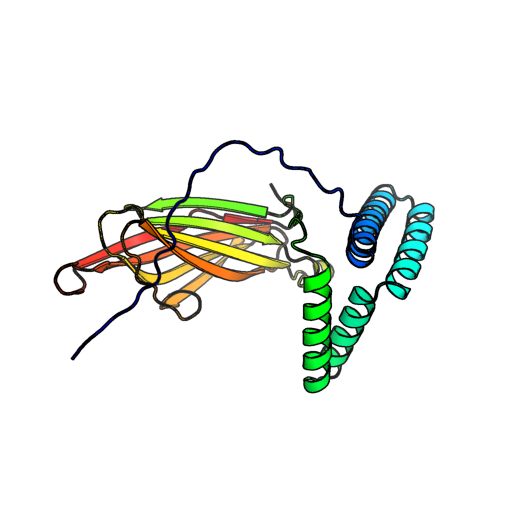1.910 -16.939 1.00 77.38 101 GLU A CA 1
ATOM 803 C C . GLU A 1 101 ? -14.000 -12.900 -16.081 1.00 77.38 101 GLU A C 1
ATOM 805 O O . GLU A 1 101 ? -13.430 -13.804 -15.476 1.00 77.38 101 GLU A O 1
ATOM 810 N N . LEU A 1 102 ? -15.331 -12.800 -16.083 1.00 75.88 102 LEU A N 1
ATOM 811 C CA . LEU A 1 102 ? -16.190 -13.734 -15.358 1.00 75.88 102 LEU A CA 1
ATOM 812 C C . LEU A 1 102 ? -16.148 -15.163 -15.940 1.00 75.88 102 LEU A C 1
ATOM 814 O O . LEU A 1 102 ? -16.329 -16.131 -15.202 1.00 75.88 102 LEU A O 1
ATOM 818 N N . GLN A 1 103 ? -15.885 -15.311 -17.244 1.00 73.00 103 GLN A N 1
ATOM 819 C CA . GLN A 1 103 ? -15.762 -16.607 -17.933 1.00 73.00 103 GLN A CA 1
ATOM 820 C C . GLN A 1 103 ? -14.387 -17.266 -17.752 1.00 73.00 103 GLN A C 1
ATOM 822 O O . GLN A 1 103 ? -14.242 -18.476 -17.952 1.00 73.00 103 GLN A O 1
ATOM 827 N N . LEU A 1 104 ? -13.375 -16.491 -17.359 1.00 65.75 104 LEU A N 1
ATOM 828 C CA . LEU A 1 104 ? -12.056 -17.001 -16.986 1.00 65.75 104 LEU A CA 1
ATOM 829 C C . LEU A 1 104 ? -12.079 -17.760 -15.644 1.00 65.75 104 LEU A C 1
ATOM 831 O O . LEU A 1 104 ? -11.116 -18.457 -15.327 1.00 65.75 104 LEU A O 1
ATOM 835 N N . GLY A 1 105 ? -13.186 -17.684 -14.890 1.00 56.09 105 GLY A N 1
ATOM 836 C CA . GLY A 1 105 ? -13.281 -18.206 -13.526 1.00 56.09 105 GLY A CA 1
ATOM 837 C C . GLY A 1 105 ? -12.398 -17.404 -12.562 1.00 56.09 105 GLY A C 1
ATOM 838 O O . GLY A 1 105 ? -11.772 -16.424 -12.969 1.00 56.09 105 GLY A O 1
ATOM 839 N N . PRO A 1 106 ? -12.321 -17.776 -11.271 1.00 50.56 106 PRO A N 1
ATOM 840 C CA . PRO A 1 106 ? -11.240 -17.294 -10.428 1.00 50.56 106 PRO A CA 1
ATOM 841 C C . PRO A 1 106 ? -9.940 -17.824 -11.034 1.00 50.56 106 PRO A C 1
ATOM 843 O O . PRO A 1 106 ? -9.556 -18.969 -10.795 1.00 50.56 106 PRO A O 1
ATOM 846 N N . GLN A 1 107 ? -9.291 -17.003 -11.859 1.00 43.81 107 GLN A N 1
ATOM 847 C CA . GLN A 1 107 ? -7.895 -17.204 -12.204 1.00 43.81 107 GLN A CA 1
ATOM 848 C C . GLN A 1 107 ? -7.185 -17.445 -10.872 1.00 43.81 107 GLN A C 1
ATOM 850 O O . GLN A 1 107 ? -7.386 -16.643 -9.949 1.00 43.81 107 GLN A O 1
ATOM 855 N N . PRO A 1 108 ? -6.406 -18.528 -10.703 1.00 42.62 108 PRO A N 1
ATOM 856 C CA . PRO A 1 108 ? -5.415 -18.489 -9.655 1.00 42.62 108 PRO A CA 1
ATOM 857 C C . PRO A 1 108 ? -4.622 -17.222 -9.961 1.00 42.62 108 PRO A C 1
ATOM 859 O O . PRO A 1 108 ? -3.999 -17.112 -11.018 1.00 42.62 108 PRO A O 1
ATOM 862 N N . VAL A 1 109 ? -4.767 -16.217 -9.100 1.00 43.09 109 VAL A N 1
ATOM 863 C CA . VAL A 1 109 ? -3.903 -15.045 -9.053 1.00 43.09 109 VAL A CA 1
ATOM 864 C C . VAL A 1 109 ? -2.529 -15.576 -8.670 1.00 43.09 109 VAL A C 1
ATOM 866 O O . VAL A 1 109 ? -2.043 -15.408 -7.564 1.00 43.09 109 VAL A O 1
ATOM 869 N N . GLU A 1 110 ? -1.895 -16.263 -9.613 1.00 45.12 110 GLU A N 1
ATOM 870 C CA . GLU A 1 110 ? -0.457 -16.273 -9.748 1.00 45.12 110 GLU A CA 1
ATOM 871 C C . GLU A 1 110 ? -0.095 -14.947 -10.418 1.00 45.12 110 GLU A C 1
ATOM 873 O O . GLU A 1 110 ? 0.429 -14.904 -11.539 1.00 45.12 110 GLU A O 1
ATOM 878 N N . GLU A 1 111 ? -0.443 -13.853 -9.722 1.00 41.47 111 GLU A N 1
ATOM 879 C CA . GLU A 1 111 ? 0.351 -12.637 -9.770 1.00 41.47 111 GLU A CA 1
ATOM 880 C C . GLU A 1 111 ? 1.793 -13.079 -9.590 1.00 41.47 111 GLU A C 1
ATOM 882 O O . GLU A 1 111 ? 2.078 -13.996 -8.818 1.00 41.47 111 GLU A O 1
ATOM 887 N N . ASP A 1 112 ? 2.690 -12.511 -10.381 1.00 43.56 112 ASP A N 1
ATOM 888 C CA . ASP A 1 112 ? 4.098 -12.848 -10.315 1.00 43.56 112 ASP A CA 1
ATOM 889 C C . ASP A 1 112 ? 4.621 -12.457 -8.920 1.00 43.56 112 ASP A C 1
ATOM 891 O O . ASP A 1 112 ? 5.062 -11.333 -8.686 1.00 43.56 112 ASP A O 1
ATOM 895 N N . VAL A 1 113 ? 4.519 -13.391 -7.963 1.00 47.53 113 VAL A N 1
ATOM 896 C CA . VAL A 1 113 ? 4.919 -13.253 -6.550 1.00 47.53 113 VAL A CA 1
ATOM 897 C C . VAL A 1 113 ? 6.403 -12.862 -6.461 1.00 47.53 113 VAL A C 1
ATOM 899 O O . VAL A 1 113 ? 6.881 -12.379 -5.440 1.00 47.53 113 VAL A O 1
ATOM 902 N N . SER A 1 114 ? 7.137 -13.006 -7.571 1.00 51.94 114 SER A N 1
ATOM 903 C CA . SER A 1 114 ? 8.519 -12.585 -7.749 1.00 51.94 114 SER A CA 1
ATOM 904 C C . SER A 1 114 ? 8.741 -11.072 -7.853 1.00 51.94 114 SER A C 1
ATOM 906 O O . SER A 1 114 ? 9.893 -10.678 -7.984 1.00 51.94 114 SER A O 1
ATOM 908 N N . LEU A 1 115 ? 7.703 -10.224 -7.796 1.00 61.62 115 LEU A N 1
ATOM 909 C CA . LEU A 1 115 ? 7.806 -8.750 -7.778 1.00 61.62 115 LEU A CA 1
ATOM 910 C C . LEU A 1 115 ? 7.186 -8.109 -6.530 1.00 61.62 115 LEU A C 1
ATOM 912 O O . LEU A 1 115 ? 6.977 -6.892 -6.490 1.00 61.62 115 LEU A O 1
ATOM 916 N N . GLN A 1 116 ? 6.877 -8.927 -5.525 1.00 76.50 116 GLN A N 1
ATOM 917 C CA . GLN A 1 116 ? 6.262 -8.472 -4.291 1.00 76.50 116 GLN A CA 1
ATOM 918 C C . GLN A 1 116 ? 7.316 -8.210 -3.215 1.00 76.50 116 GLN A C 1
ATOM 920 O O . GLN A 1 116 ? 8.302 -8.932 -3.078 1.00 76.50 116 GLN A O 1
ATOM 925 N N . CYS A 1 117 ? 7.120 -7.149 -2.442 1.00 88.69 117 CYS A N 1
ATOM 926 C CA . CYS A 1 117 ? 7.831 -6.927 -1.186 1.00 88.69 117 CYS A CA 1
ATOM 927 C C . CYS A 1 117 ? 6.791 -6.766 -0.084 1.00 88.69 117 CYS A C 1
ATOM 929 O O . CYS A 1 117 ? 5.703 -6.250 -0.333 1.00 88.69 117 CYS A O 1
ATOM 931 N N . SER A 1 118 ? 7.113 -7.186 1.137 1.00 94.19 118 SER A N 1
ATOM 932 C CA . SER A 1 118 ? 6.170 -7.103 2.250 1.00 94.19 118 SER A CA 1
ATOM 933 C C . SER A 1 118 ? 6.799 -6.524 3.512 1.00 94.19 118 SER A C 1
ATOM 935 O O . SER A 1 118 ? 8.016 -6.546 3.692 1.00 94.19 118 SER A O 1
ATOM 937 N N . SER A 1 119 ? 5.951 -5.976 4.377 1.00 96.38 119 SER A N 1
ATOM 938 C CA . SER A 1 119 ? 6.291 -5.498 5.714 1.00 96.38 119 SER A CA 1
ATOM 939 C C . SER A 1 119 ? 5.168 -5.873 6.680 1.00 96.38 119 SER A C 1
ATOM 941 O O . SER A 1 119 ? 3.993 -5.874 6.312 1.00 96.38 119 SER A O 1
ATOM 943 N N . ASN A 1 120 ? 5.520 -6.217 7.918 1.00 97.38 120 ASN A N 1
ATOM 944 C CA . ASN A 1 120 ? 4.577 -6.571 8.979 1.00 97.38 120 ASN A CA 1
ATOM 945 C C . ASN A 1 120 ? 5.112 -6.041 10.307 1.00 97.38 120 ASN A C 1
ATOM 947 O O . ASN A 1 120 ? 6.181 -6.448 10.758 1.00 97.38 120 ASN A O 1
ATOM 951 N N . THR A 1 121 ? 4.365 -5.149 10.947 1.00 98.19 121 THR A N 1
ATOM 952 C CA . THR A 1 121 ? 4.737 -4.596 12.249 1.00 98.19 121 THR A CA 1
ATOM 953 C C . THR A 1 121 ? 3.532 -4.485 13.158 1.00 98.19 121 THR A C 1
ATOM 955 O O . THR A 1 121 ? 2.414 -4.255 12.706 1.00 98.19 121 THR A O 1
ATOM 958 N N . VAL A 1 122 ? 3.766 -4.641 14.459 1.00 98.31 122 VAL A N 1
ATOM 959 C CA . VAL A 1 122 ? 2.755 -4.455 15.501 1.00 98.31 122 VAL A CA 1
ATOM 960 C C . VAL A 1 122 ? 3.216 -3.349 16.435 1.00 98.31 122 VAL A C 1
ATOM 962 O O . VAL A 1 122 ? 4.352 -3.355 16.899 1.00 98.31 122 VAL A O 1
ATOM 965 N N . THR A 1 123 ? 2.339 -2.395 16.728 1.00 98.50 123 THR A N 1
ATOM 966 C CA . THR A 1 123 ? 2.573 -1.352 17.733 1.00 98.50 123 THR A CA 1
ATOM 967 C C . THR A 1 123 ? 1.322 -1.192 18.582 1.00 98.50 123 THR A C 1
ATOM 969 O O . THR A 1 123 ? 0.247 -0.950 18.043 1.00 98.50 123 THR A O 1
ATOM 972 N N . ASN A 1 124 ? 1.446 -1.348 19.903 1.00 97.25 124 ASN A N 1
ATOM 973 C CA . ASN A 1 124 ? 0.329 -1.247 20.855 1.00 97.25 124 ASN A CA 1
ATOM 974 C C . ASN A 1 124 ? -0.900 -2.091 20.458 1.00 97.25 124 ASN A C 1
ATOM 976 O O . ASN A 1 124 ? -2.039 -1.646 20.569 1.00 97.25 124 ASN A O 1
ATOM 980 N N . GLY A 1 125 ? -0.666 -3.303 19.946 1.00 97.50 125 GLY A N 1
ATOM 981 C CA . GLY A 1 125 ? -1.727 -4.203 19.487 1.00 97.50 125 GLY A CA 1
ATOM 982 C C . GLY A 1 125 ? -2.355 -3.826 18.142 1.00 97.50 125 GLY A C 1
ATOM 983 O O . GLY A 1 125 ? -3.258 -4.515 17.696 1.00 97.50 125 GLY A O 1
ATOM 984 N N . VAL A 1 126 ? -1.891 -2.786 17.447 1.00 98.50 126 VAL A N 1
ATOM 985 C CA . VAL A 1 126 ? -2.277 -2.524 16.053 1.00 98.50 126 VAL A CA 1
ATOM 986 C C . VAL A 1 126 ? -1.229 -3.125 15.129 1.00 98.50 126 VAL A C 1
ATOM 988 O O . VAL A 1 126 ? -0.076 -2.690 15.128 1.00 98.50 126 VAL A O 1
ATOM 991 N N . ARG A 1 127 ? -1.631 -4.122 14.339 1.00 98.62 127 ARG A N 1
ATOM 992 C CA . ARG A 1 127 ? -0.812 -4.718 13.284 1.00 98.62 127 ARG A CA 1
ATOM 993 C C . ARG A 1 127 ? -1.018 -3.967 11.977 1.00 98.62 127 ARG A C 1
ATOM 995 O O . ARG A 1 127 ? -2.151 -3.817 11.530 1.00 98.62 127 ARG A O 1
ATOM 1002 N N . VAL A 1 128 ? 0.071 -3.569 11.337 1.00 98.50 128 VAL A N 1
ATOM 1003 C CA . VAL A 1 128 ? 0.093 -3.026 9.980 1.00 98.50 128 VAL A CA 1
ATOM 1004 C C . VAL A 1 128 ? 0.867 -3.995 9.097 1.00 98.50 128 VAL A C 1
ATOM 1006 O O . VAL A 1 128 ? 2.043 -4.261 9.342 1.00 98.50 128 VAL A O 1
ATOM 1009 N N . GLN A 1 129 ? 0.195 -4.527 8.082 1.00 98.12 129 GLN A N 1
ATOM 1010 C CA . GLN A 1 129 ? 0.783 -5.365 7.043 1.00 98.12 129 GLN A CA 1
ATOM 1011 C C . GLN A 1 129 ? 0.698 -4.620 5.723 1.00 98.12 129 GLN A C 1
ATOM 1013 O O . GLN A 1 129 ? -0.326 -3.997 5.436 1.00 98.12 129 GLN A O 1
ATOM 1018 N N . ILE A 1 130 ? 1.771 -4.657 4.944 1.00 97.19 130 ILE A N 1
ATOM 1019 C CA . ILE A 1 130 ? 1.812 -4.010 3.640 1.00 97.19 130 ILE A CA 1
ATOM 1020 C C . ILE A 1 130 ? 2.469 -4.941 2.646 1.00 97.19 130 ILE A C 1
ATOM 1022 O O . ILE A 1 130 ? 3.519 -5.505 2.941 1.00 97.19 130 ILE A O 1
ATOM 1026 N N . GLU A 1 131 ? 1.873 -5.038 1.470 1.00 94.88 131 GLU A N 1
ATOM 1027 C CA . GLU A 1 131 ? 2.410 -5.748 0.319 1.00 94.88 131 GLU A CA 1
ATOM 1028 C C . GLU A 1 131 ? 2.515 -4.748 -0.829 1.00 94.88 131 GLU A C 1
ATOM 1030 O O . GLU A 1 131 ? 1.537 -4.078 -1.146 1.00 94.88 131 GLU A O 1
ATOM 1035 N N . SER A 1 132 ? 3.698 -4.585 -1.417 1.00 93.38 132 SER A N 1
ATOM 1036 C CA . SER A 1 132 ? 3.898 -3.779 -2.622 1.00 93.38 132 SER A CA 1
ATOM 1037 C C . SER A 1 132 ? 4.061 -4.668 -3.844 1.00 93.38 132 SER A C 1
ATOM 1039 O O . SER A 1 132 ? 4.499 -5.811 -3.748 1.00 93.38 132 SER A O 1
ATOM 1041 N N . THR A 1 133 ? 3.708 -4.146 -5.012 1.00 89.88 133 THR A N 1
ATOM 1042 C CA . THR A 1 133 ? 3.868 -4.822 -6.300 1.00 89.88 133 THR A CA 1
ATOM 1043 C C . THR A 1 133 ? 4.277 -3.799 -7.348 1.00 89.88 133 THR A C 1
ATOM 1045 O O . THR A 1 133 ? 3.654 -2.743 -7.481 1.00 89.88 133 THR A O 1
ATOM 1048 N N . TYR A 1 134 ? 5.337 -4.093 -8.097 1.00 87.56 134 TYR A N 1
ATOM 1049 C CA . TYR A 1 134 ? 5.704 -3.285 -9.258 1.00 87.56 134 TYR A CA 1
ATOM 1050 C C . TYR A 1 134 ? 4.646 -3.409 -10.364 1.00 87.56 134 TYR A C 1
ATOM 1052 O O . TYR A 1 134 ? 4.102 -4.489 -10.592 1.00 87.56 134 TYR A O 1
ATOM 1060 N N . ARG A 1 135 ? 4.359 -2.310 -11.068 1.00 84.75 135 ARG A N 1
ATOM 1061 C CA . ARG A 1 135 ? 3.346 -2.235 -12.130 1.00 84.75 135 ARG A CA 1
ATOM 1062 C C . ARG A 1 135 ? 4.018 -1.976 -13.485 1.00 84.75 135 ARG A C 1
ATOM 1064 O O . ARG A 1 135 ? 4.131 -0.814 -13.880 1.00 84.75 135 ARG A O 1
ATOM 1071 N N . PRO A 1 136 ? 4.452 -3.022 -14.225 1.00 78.94 136 PRO A N 1
ATOM 1072 C CA . PRO A 1 136 ? 5.159 -2.851 -15.497 1.00 78.94 136 PRO A CA 1
ATOM 1073 C C . PRO A 1 136 ? 4.361 -2.063 -16.537 1.00 78.94 136 PRO A C 1
ATOM 1075 O O . PRO A 1 136 ? 4.920 -1.206 -17.206 1.00 78.94 136 PRO A O 1
ATOM 1078 N N . LEU A 1 137 ? 3.051 -2.321 -16.636 1.00 78.94 137 LEU A N 1
ATOM 1079 C CA . LEU A 1 137 ? 2.175 -1.686 -17.630 1.00 78.94 137 LEU A CA 1
ATOM 1080 C C . LEU A 1 137 ? 1.936 -0.193 -17.371 1.00 78.94 137 LEU A C 1
ATOM 1082 O O . LEU A 1 137 ? 1.619 0.544 -18.295 1.00 78.94 137 LEU A O 1
ATOM 1086 N N . GLU A 1 138 ? 2.081 0.245 -16.121 1.00 76.94 138 GLU A N 1
ATOM 1087 C CA . GLU A 1 138 ? 1.907 1.645 -15.713 1.00 76.94 138 GLU A CA 1
ATOM 1088 C C . GLU A 1 138 ? 3.260 2.373 -15.624 1.00 76.94 138 GLU A C 1
ATOM 1090 O O . GLU A 1 138 ? 3.309 3.566 -15.348 1.00 76.94 138 GLU A O 1
ATOM 1095 N N . SER A 1 139 ? 4.370 1.666 -15.860 1.00 76.00 139 SER A N 1
ATOM 1096 C CA . SER A 1 139 ? 5.730 2.185 -15.728 1.00 76.00 139 SER A CA 1
ATOM 1097 C C . SER A 1 139 ? 6.389 2.437 -17.081 1.00 76.00 139 SER A C 1
ATOM 1099 O O . SER A 1 139 ? 6.138 1.746 -18.062 1.00 76.00 139 SER A O 1
ATOM 1101 N N . SER A 1 140 ? 7.327 3.381 -17.109 1.00 85.19 140 SER A N 1
ATOM 1102 C CA . SER A 1 140 ? 8.213 3.631 -18.245 1.00 85.19 140 SER A CA 1
ATOM 1103 C C . SER A 1 140 ? 9.661 3.758 -17.759 1.00 85.19 140 SER A C 1
ATOM 1105 O O . SER A 1 140 ? 10.132 4.866 -17.477 1.00 85.19 140 SER A O 1
ATOM 1107 N N . PRO A 1 141 ? 10.403 2.636 -17.641 1.00 84.81 141 PRO A N 1
ATOM 1108 C CA . PRO A 1 141 ? 11.796 2.653 -17.188 1.00 84.81 141 PRO A CA 1
ATOM 1109 C C . PRO A 1 141 ? 12.708 3.529 -18.055 1.00 84.81 141 PRO A C 1
ATOM 1111 O O . PRO A 1 141 ? 13.607 4.184 -17.534 1.00 84.81 141 PRO A O 1
ATOM 1114 N N . THR A 1 142 ? 12.437 3.611 -19.363 1.00 81.81 142 THR A N 1
ATOM 1115 C CA . THR A 1 142 ? 13.165 4.476 -20.308 1.00 81.81 142 THR A CA 1
ATOM 1116 C C . THR A 1 142 ? 12.994 5.965 -20.012 1.00 81.81 142 THR A C 1
ATOM 1118 O O . THR A 1 142 ? 13.871 6.753 -20.348 1.00 81.81 142 THR A O 1
ATOM 1121 N N . LEU A 1 143 ? 11.882 6.353 -19.378 1.00 80.81 143 LEU A N 1
ATOM 1122 C CA . LEU A 1 143 ? 11.609 7.722 -18.931 1.00 80.81 143 LEU A CA 1
ATOM 1123 C C . LEU A 1 143 ? 11.895 7.920 -17.435 1.00 80.81 143 LEU A C 1
ATOM 1125 O O . LEU A 1 143 ? 11.592 8.979 -16.888 1.00 80.81 143 LEU A O 1
ATOM 1129 N N . GLY A 1 144 ? 12.448 6.907 -16.760 1.00 85.62 144 GLY A N 1
ATOM 1130 C CA . GLY A 1 144 ? 12.682 6.937 -15.321 1.00 85.62 144 GLY A CA 1
ATOM 1131 C C . GLY A 1 144 ? 11.394 7.000 -14.498 1.00 85.62 144 GLY A C 1
ATOM 1132 O O . GLY A 1 144 ? 11.404 7.596 -13.432 1.00 85.62 144 GLY A O 1
ATOM 1133 N N . GLN A 1 145 ? 10.284 6.437 -14.981 1.00 86.94 145 GLN A N 1
ATOM 1134 C CA . GLN A 1 145 ? 8.998 6.420 -14.277 1.00 86.94 145 GLN A CA 1
ATOM 1135 C C . GLN A 1 145 ? 8.673 4.996 -13.825 1.00 86.94 145 GLN A C 1
ATOM 1137 O O . GLN A 1 145 ? 8.494 4.104 -14.655 1.00 86.94 145 GLN A O 1
ATOM 1142 N N . TYR A 1 146 ? 8.586 4.777 -12.516 1.00 87.88 146 TYR A N 1
ATOM 1143 C CA . TYR A 1 146 ? 8.335 3.466 -11.920 1.00 87.88 146 TYR A CA 1
ATOM 1144 C C . TYR A 1 146 ? 7.117 3.542 -11.009 1.00 87.88 146 TYR A C 1
ATOM 1146 O O . TYR A 1 146 ? 7.103 4.315 -10.055 1.00 87.88 146 TYR A O 1
ATOM 1154 N N . PHE A 1 147 ? 6.098 2.737 -11.288 1.00 88.69 147 PHE A N 1
ATOM 1155 C CA . PHE A 1 147 ? 4.868 2.694 -10.509 1.00 88.69 147 PHE A CA 1
ATOM 1156 C C . PHE A 1 147 ? 4.810 1.430 -9.659 1.00 88.69 147 PHE A C 1
ATOM 1158 O O . PHE A 1 147 ? 5.018 0.315 -10.143 1.00 88.69 147 PHE A O 1
ATOM 1165 N N . PHE A 1 148 ? 4.497 1.618 -8.381 1.00 91.50 148 PHE A N 1
ATOM 1166 C CA . PHE A 1 148 ? 4.280 0.546 -7.420 1.00 91.50 148 PHE A CA 1
ATOM 1167 C C . PHE A 1 148 ? 2.875 0.675 -6.843 1.00 91.50 148 PHE A C 1
ATOM 1169 O O . PHE A 1 148 ? 2.520 1.741 -6.344 1.00 91.50 148 PHE A O 1
ATOM 1176 N N . SER A 1 149 ? 2.082 -0.392 -6.878 1.00 93.00 149 SER A N 1
ATOM 1177 C CA . SER A 1 149 ? 0.873 -0.489 -6.061 1.00 93.00 149 SER A CA 1
ATOM 1178 C C . SER A 1 149 ? 1.237 -1.059 -4.698 1.00 93.00 149 SER A C 1
ATOM 1180 O O . SER A 1 149 ? 2.213 -1.797 -4.572 1.00 93.00 149 SER A O 1
ATOM 1182 N N . TYR A 1 150 ? 0.459 -0.737 -3.674 1.00 94.06 150 TYR A N 1
ATOM 1183 C CA . TYR A 1 150 ? 0.572 -1.394 -2.384 1.00 94.06 150 TYR A CA 1
ATOM 1184 C C . TYR A 1 150 ? -0.794 -1.609 -1.740 1.00 94.06 150 TYR A C 1
ATOM 1186 O O . TYR A 1 150 ? -1.669 -0.743 -1.806 1.00 94.06 150 TYR A O 1
ATOM 1194 N N . HIS A 1 151 ? -0.932 -2.759 -1.093 1.00 95.31 151 HIS A N 1
ATOM 1195 C CA . HIS A 1 151 ? -2.074 -3.160 -0.291 1.00 95.31 151 HIS A CA 1
ATOM 1196 C C . HIS A 1 151 ? -1.711 -3.031 1.186 1.00 95.31 151 HIS A C 1
ATOM 1198 O O . HIS A 1 151 ? -0.722 -3.612 1.630 1.00 95.31 151 HIS A O 1
ATOM 1204 N N . VAL A 1 152 ? -2.490 -2.276 1.960 1.00 96.62 152 VAL A N 1
ATOM 1205 C CA . VAL A 1 152 ? -2.294 -2.118 3.406 1.00 96.62 152 VAL A CA 1
ATOM 1206 C C . VAL A 1 152 ? -3.437 -2.775 4.156 1.00 96.62 152 VAL A C 1
ATOM 1208 O O . VAL A 1 152 ? -4.594 -2.413 3.955 1.00 96.62 152 VAL A O 1
ATOM 1211 N N . LYS A 1 153 ? -3.101 -3.631 5.120 1.00 98.12 153 LYS A N 1
ATOM 1212 C CA . LYS A 1 153 ? -4.025 -4.200 6.099 1.00 98.12 153 LYS A CA 1
ATOM 1213 C C . LYS A 1 153 ? -3.677 -3.725 7.502 1.00 98.12 153 LYS A C 1
ATOM 1215 O O . LYS A 1 153 ? -2.603 -4.014 8.025 1.00 98.12 153 LYS A O 1
ATOM 1220 N N . VAL A 1 154 ? -4.614 -3.027 8.134 1.00 98.12 154 VAL A N 1
ATOM 1221 C CA . VAL A 1 154 ? -4.516 -2.583 9.528 1.00 98.12 154 VAL A CA 1
ATOM 1222 C C . VAL A 1 154 ? -5.461 -3.429 10.368 1.00 98.12 154 VAL A C 1
ATOM 1224 O O . VAL A 1 154 ? -6.669 -3.376 10.161 1.00 98.12 154 VAL A O 1
ATOM 1227 N N . THR A 1 155 ? -4.931 -4.199 11.314 1.00 98.25 155 THR A N 1
ATOM 1228 C CA . THR A 1 155 ? -5.708 -5.070 12.206 1.00 98.25 155 THR A CA 1
ATOM 1229 C C . THR A 1 155 ? -5.548 -4.616 13.647 1.00 98.25 155 THR A C 1
ATOM 1231 O O . THR A 1 155 ? -4.431 -4.453 14.131 1.00 98.25 155 THR A O 1
ATOM 1234 N N . ASN A 1 156 ? -6.666 -4.423 14.341 1.00 98.12 156 ASN A N 1
ATOM 1235 C CA . ASN A 1 156 ? -6.666 -4.171 15.772 1.00 98.12 156 ASN A CA 1
ATOM 1236 C C . ASN A 1 156 ? -6.672 -5.505 16.531 1.00 98.12 156 ASN A C 1
ATOM 1238 O O . ASN A 1 156 ? -7.691 -6.185 16.597 1.00 98.12 156 ASN A O 1
ATOM 1242 N N . GLU A 1 157 ? -5.530 -5.875 17.092 1.00 98.31 157 GLU A N 1
ATOM 1243 C CA . GLU A 1 157 ? -5.323 -7.042 17.959 1.00 98.31 157 GLU A CA 1
ATOM 1244 C C . GLU A 1 157 ? -5.360 -6.668 19.450 1.00 98.31 157 GLU A C 1
ATOM 1246 O O . GLU A 1 157 ? -5.164 -7.529 20.305 1.00 98.31 157 GLU A O 1
ATOM 1251 N N . SER A 1 158 ? -5.596 -5.392 19.771 1.00 96.69 158 SER A N 1
ATOM 1252 C CA . SER A 1 158 ? -5.788 -4.930 21.145 1.00 96.69 158 SER A CA 1
ATOM 1253 C C . SER A 1 158 ? -7.219 -5.173 21.632 1.00 96.69 158 SER A C 1
ATOM 1255 O O . SER A 1 158 ? -8.126 -5.491 20.861 1.00 96.69 158 SER A O 1
ATOM 1257 N N . ASP A 1 159 ? -7.415 -4.980 22.931 1.00 96.31 159 ASP A N 1
ATOM 1258 C CA . ASP A 1 159 ? -8.703 -4.998 23.619 1.00 96.31 159 ASP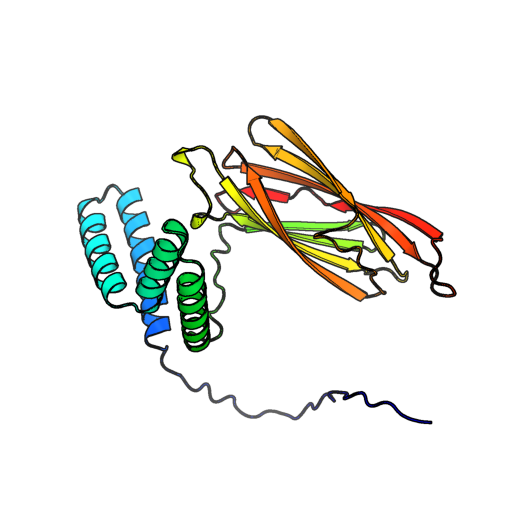 A CA 1
ATOM 1259 C C . ASP A 1 159 ? -9.431 -3.644 23.590 1.00 96.31 159 ASP A C 1
ATOM 1261 O O . ASP A 1 159 ? -10.526 -3.537 24.126 1.00 96.31 159 ASP A O 1
ATOM 1265 N N . LYS A 1 160 ? -8.856 -2.614 22.957 1.00 96.00 160 LYS A N 1
ATOM 1266 C CA . LYS A 1 160 ? -9.417 -1.256 22.913 1.00 96.00 160 LYS A CA 1
ATOM 1267 C C . LYS A 1 160 ? -10.018 -0.949 21.552 1.00 96.00 160 LYS A C 1
ATOM 1269 O O . LYS A 1 160 ? -9.530 -1.419 20.527 1.00 96.00 160 LYS A O 1
ATOM 1274 N N . VAL A 1 161 ? -11.012 -0.067 21.508 1.00 96.94 161 VAL A N 1
ATOM 1275 C CA . VAL A 1 161 ? -11.472 0.534 20.248 1.00 96.94 161 VAL A CA 1
ATOM 1276 C C . VAL A 1 161 ? -10.479 1.607 19.808 1.00 96.94 161 VAL A C 1
ATOM 1278 O O . VAL A 1 161 ? -10.156 2.515 20.576 1.00 96.94 161 VAL A O 1
ATOM 1281 N N . VAL A 1 162 ? -10.005 1.528 18.563 1.00 98.00 162 VAL A N 1
ATOM 1282 C CA . VAL A 1 162 ? -9.050 2.499 18.008 1.00 98.00 162 VAL A CA 1
ATOM 1283 C C . VAL A 1 162 ? -9.546 3.101 16.699 1.00 98.00 162 VAL A C 1
ATOM 1285 O O . VAL A 1 162 ? -10.231 2.440 15.927 1.00 98.00 162 VAL A O 1
ATOM 1288 N N . GLN A 1 163 ? -9.185 4.347 16.406 1.00 98.25 163 GLN A N 1
ATOM 1289 C CA . GLN A 1 163 ? -9.504 5.022 15.151 1.00 98.25 163 GLN A CA 1
ATOM 1290 C C . GLN A 1 163 ? -8.237 5.532 14.471 1.00 98.25 163 GLN A C 1
ATOM 1292 O O . GLN A 1 163 ? -7.463 6.274 15.071 1.00 98.25 163 GLN A O 1
ATOM 1297 N N . LEU A 1 164 ? -8.068 5.215 13.189 1.00 97.81 164 LEU A N 1
ATOM 1298 C CA . LEU A 1 164 ? -7.015 5.808 12.368 1.00 97.81 164 LEU A CA 1
ATOM 1299 C C . LEU A 1 164 ? -7.433 7.223 11.962 1.00 97.81 164 LEU A C 1
ATOM 1301 O O . LEU A 1 164 ? -8.422 7.413 11.249 1.00 97.81 164 LEU A O 1
ATOM 1305 N N . ARG A 1 165 ? -6.672 8.230 12.397 1.00 97.12 165 ARG A N 1
ATOM 1306 C CA . ARG A 1 165 ? -6.996 9.646 12.164 1.00 97.12 165 ARG A CA 1
ATOM 1307 C C . ARG A 1 165 ? -6.112 10.307 11.131 1.00 97.12 165 ARG A C 1
ATOM 1309 O O . ARG A 1 165 ? -6.613 11.135 10.368 1.00 97.12 165 ARG A O 1
ATOM 1316 N N . GLN A 1 166 ? -4.826 9.977 11.108 1.00 97.38 166 GLN A N 1
ATOM 1317 C CA . GLN A 1 166 ? -3.849 10.591 10.211 1.00 97.38 166 GLN A CA 1
ATOM 1318 C C . GLN A 1 16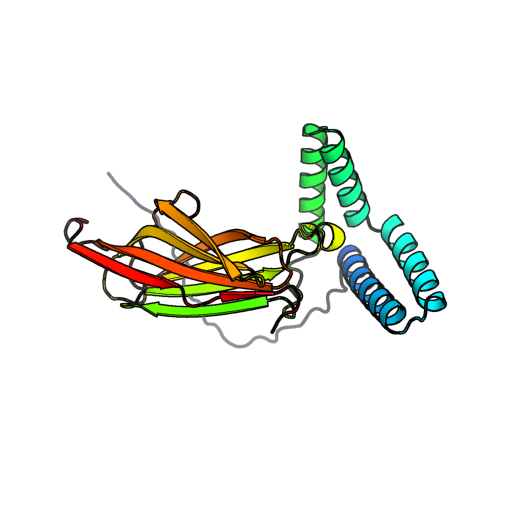6 ? -2.832 9.560 9.737 1.00 97.38 166 GLN A C 1
ATOM 1320 O O . GLN A 1 166 ? -2.590 8.554 10.403 1.00 97.38 166 GLN A O 1
ATOM 1325 N N . ARG A 1 167 ? -2.217 9.849 8.594 1.00 97.94 167 ARG A N 1
ATOM 1326 C CA . ARG A 1 167 ? -1.081 9.108 8.052 1.00 97.94 167 ARG A CA 1
ATOM 1327 C C . ARG A 1 167 ? 0.118 10.032 7.907 1.00 97.94 167 ARG A C 1
ATOM 1329 O O . ARG A 1 167 ? -0.035 11.202 7.541 1.00 97.94 167 ARG A O 1
ATOM 1336 N N . HIS A 1 168 ? 1.298 9.479 8.121 1.00 98.00 168 HIS A N 1
ATOM 1337 C CA . HIS A 1 168 ? 2.566 10.073 7.737 1.00 98.00 168 HIS A CA 1
ATOM 1338 C C . HIS A 1 168 ? 3.400 9.007 7.037 1.00 98.00 168 HIS A C 1
ATOM 1340 O O . HIS A 1 168 ? 3.689 7.969 7.618 1.00 98.00 168 HIS A O 1
ATOM 1346 N N . TRP A 1 169 ? 3.770 9.275 5.791 1.00 97.62 169 TRP A N 1
ATOM 1347 C CA . TRP A 1 169 ? 4.689 8.461 5.012 1.00 97.62 169 TRP A CA 1
ATOM 1348 C C . TRP A 1 169 ? 5.988 9.214 4.779 1.00 97.62 169 TRP A C 1
ATOM 1350 O O . TRP A 1 169 ? 5.988 10.419 4.524 1.00 97.62 169 TRP A O 1
ATOM 1360 N N . VAL A 1 170 ? 7.080 8.468 4.811 1.00 97.56 170 VAL A N 1
ATOM 1361 C CA . VAL A 1 170 ? 8.413 8.855 4.381 1.00 97.56 170 VAL A CA 1
ATOM 1362 C C . VAL A 1 170 ? 8.788 7.928 3.235 1.00 97.56 170 VAL A C 1
ATOM 1364 O O . VAL A 1 170 ? 8.908 6.717 3.413 1.00 97.56 170 VAL A O 1
ATOM 1367 N N . ILE A 1 171 ? 8.964 8.503 2.053 1.00 97.06 171 ILE A N 1
ATOM 1368 C CA . ILE A 1 171 ? 9.308 7.787 0.829 1.00 97.06 171 ILE A CA 1
ATOM 1369 C C . ILE A 1 171 ? 10.739 8.168 0.470 1.00 97.06 171 ILE A C 1
ATOM 1371 O O . ILE A 1 171 ? 11.100 9.347 0.494 1.00 97.06 171 ILE A O 1
ATOM 1375 N N . ARG A 1 172 ? 11.578 7.174 0.187 1.00 96.12 172 ARG A N 1
ATOM 1376 C CA . ARG A 1 172 ? 12.977 7.381 -0.197 1.00 96.12 172 ARG A CA 1
ATOM 1377 C C . ARG A 1 172 ? 13.266 6.642 -1.486 1.00 96.12 172 ARG A C 1
ATOM 1379 O O . ARG A 1 172 ? 13.057 5.430 -1.549 1.00 96.12 172 ARG A O 1
ATOM 1386 N N . ASP A 1 173 ? 13.769 7.362 -2.473 1.00 92.69 173 ASP A N 1
ATOM 1387 C CA . ASP A 1 173 ? 14.252 6.767 -3.714 1.00 92.69 173 ASP A CA 1
ATOM 1388 C C . ASP A 1 173 ? 15.709 6.281 -3.561 1.00 92.69 173 ASP A C 1
ATOM 1390 O O . ASP A 1 173 ? 16.359 6.515 -2.534 1.00 92.69 173 ASP A O 1
ATOM 1394 N N . SER A 1 174 ? 16.245 5.580 -4.563 1.00 88.75 174 SER A N 1
ATOM 1395 C CA . SER A 1 174 ? 17.619 5.057 -4.497 1.00 88.75 174 SER A CA 1
ATOM 1396 C C . SER A 1 174 ? 18.705 6.127 -4.660 1.00 88.75 174 SER A C 1
ATOM 1398 O O . SER A 1 174 ? 19.876 5.830 -4.439 1.00 88.75 174 SER A O 1
ATOM 1400 N N . THR A 1 175 ? 18.349 7.357 -5.043 1.00 88.25 175 THR A N 1
ATOM 1401 C CA . THR A 1 175 ? 19.283 8.497 -5.094 1.00 88.25 175 THR A CA 1
ATOM 1402 C C . THR A 1 175 ? 19.443 9.178 -3.734 1.00 88.25 175 THR A C 1
ATOM 1404 O O . THR A 1 175 ? 20.312 10.029 -3.563 1.00 88.25 175 THR A O 1
ATOM 1407 N N . GLY A 1 176 ? 18.622 8.792 -2.752 1.00 85.06 176 GLY A N 1
ATOM 1408 C CA . GLY A 1 176 ? 18.587 9.394 -1.423 1.00 85.06 176 GLY A CA 1
ATOM 1409 C C . GLY A 1 176 ? 17.599 10.555 -1.304 1.00 85.06 176 GLY A C 1
ATOM 1410 O O . GLY A 1 176 ? 17.486 11.137 -0.221 1.00 85.06 176 GLY A O 1
ATOM 1411 N N . LYS A 1 177 ? 16.845 10.878 -2.365 1.00 91.56 177 LYS A N 1
ATOM 1412 C CA . LYS A 1 177 ? 15.773 11.874 -2.300 1.00 91.56 177 LYS A CA 1
ATOM 1413 C C . LYS A 1 177 ? 14.686 11.370 -1.355 1.00 91.56 177 LYS A C 1
ATOM 1415 O O . LYS A 1 177 ? 14.235 10.229 -1.452 1.00 91.56 177 LYS A O 1
ATOM 1420 N N . LYS A 1 178 ? 14.273 12.239 -0.432 1.00 95.44 178 LYS A N 1
ATOM 1421 C CA . LYS A 1 178 ? 13.236 11.970 0.566 1.00 95.44 178 LYS A CA 1
ATOM 1422 C C . LYS A 1 178 ? 12.002 12.815 0.268 1.00 95.44 178 LYS A C 1
ATOM 1424 O O . LYS A 1 178 ? 12.113 14.029 0.121 1.00 95.44 178 LYS A O 1
ATOM 1429 N N . GLU A 1 179 ? 10.841 12.179 0.263 1.00 95.12 179 GLU A N 1
ATOM 1430 C CA . GLU A 1 179 ? 9.531 12.820 0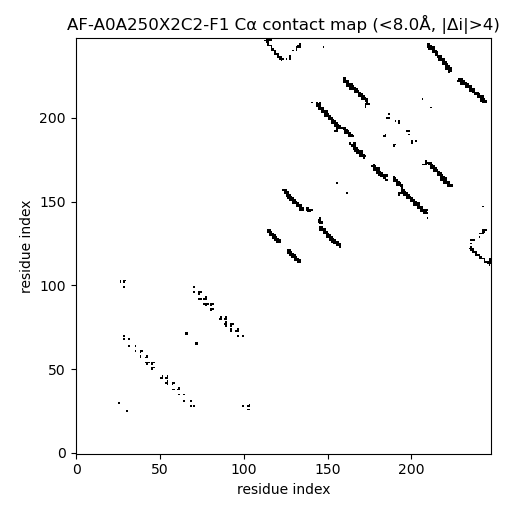.191 1.00 95.12 179 GLU A CA 1
ATOM 1431 C C . GLU A 1 179 ? 8.714 12.464 1.438 1.00 95.12 179 GLU A C 1
ATOM 1433 O O . GLU A 1 179 ? 8.780 11.339 1.938 1.00 95.12 179 GLU A O 1
ATOM 1438 N N . GLU A 1 180 ? 7.961 13.427 1.970 1.00 96.50 180 GLU A N 1
ATOM 1439 C CA . GLU A 1 180 ? 7.053 13.200 3.093 1.00 96.50 180 GLU A CA 1
ATOM 1440 C C . GLU A 1 180 ? 5.614 13.487 2.688 1.00 96.50 180 GLU A C 1
ATOM 1442 O O . GLU A 1 180 ? 5.298 14.573 2.207 1.00 96.50 180 GLU A O 1
ATOM 1447 N N . VAL A 1 181 ? 4.723 12.535 2.963 1.00 94.81 181 VAL A N 1
ATOM 1448 C CA . VAL A 1 181 ? 3.289 12.679 2.710 1.00 94.81 181 VAL A CA 1
ATOM 1449 C C . VAL A 1 181 ? 2.554 12.608 4.036 1.00 94.81 181 VAL A C 1
ATOM 1451 O O . VAL A 1 181 ? 2.571 11.585 4.719 1.00 94.81 181 VAL A O 1
ATOM 1454 N N . ARG A 1 182 ? 1.881 13.696 4.409 1.00 96.12 182 ARG A N 1
ATOM 1455 C CA . ARG A 1 182 ? 1.063 13.783 5.624 1.00 96.12 182 ARG A CA 1
ATOM 1456 C C . ARG A 1 182 ? -0.370 14.116 5.254 1.00 96.12 182 ARG A C 1
ATOM 1458 O O . ARG A 1 182 ? -0.613 14.889 4.333 1.00 96.12 182 ARG A O 1
ATOM 1465 N N . GLY A 1 183 ? -1.328 13.549 5.977 1.00 92.94 183 GLY 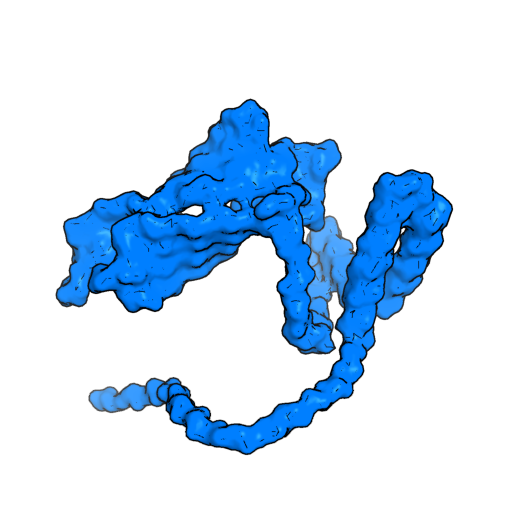A N 1
ATOM 1466 C CA . GLY A 1 183 ? -2.721 13.916 5.764 1.00 92.94 183 GLY A CA 1
ATOM 1467 C C . GLY A 1 183 ? -3.713 13.195 6.665 1.00 92.94 183 GLY A C 1
ATOM 1468 O O . GLY A 1 183 ? -3.366 12.215 7.328 1.00 92.94 183 GLY A O 1
ATOM 1469 N N . PRO A 1 184 ? -4.968 13.671 6.681 1.00 95.88 184 PRO A N 1
ATOM 1470 C CA . PRO A 1 184 ? -6.038 13.030 7.422 1.00 95.88 184 PRO A CA 1
ATOM 1471 C C . PRO A 1 184 ? -6.403 11.691 6.780 1.00 95.88 184 PRO A C 1
ATOM 1473 O O . PRO A 1 184 ? -6.533 11.579 5.557 1.00 95.88 184 PRO A O 1
ATOM 1476 N N . GLY A 1 185 ? -6.585 10.689 7.633 1.00 93.62 185 GLY A N 1
ATOM 1477 C CA . GLY A 1 185 ? -7.055 9.362 7.275 1.00 93.62 185 GLY A CA 1
ATOM 1478 C C . GLY A 1 185 ? -6.195 8.647 6.235 1.00 93.62 185 GLY A C 1
ATOM 1479 O O . GLY A 1 185 ? -5.039 8.994 5.975 1.00 93.62 185 GLY A O 1
ATOM 1480 N N . VAL A 1 186 ? -6.810 7.652 5.611 1.00 92.25 186 VAL A N 1
ATOM 1481 C CA . VAL A 1 186 ? -6.285 6.860 4.496 1.00 92.25 186 VAL A CA 1
ATOM 1482 C C . VAL A 1 186 ? -7.376 6.754 3.443 1.00 92.25 186 VAL A C 1
ATOM 1484 O O . VAL A 1 186 ? -8.530 6.527 3.792 1.00 92.25 186 VAL A O 1
ATOM 1487 N N . VAL A 1 187 ? -7.046 6.979 2.168 1.00 89.31 187 VAL A N 1
ATOM 1488 C CA . VAL A 1 187 ? -8.001 6.902 1.037 1.00 89.31 187 VAL A CA 1
ATOM 1489 C C . VAL A 1 187 ? -9.339 7.634 1.280 1.00 89.31 187 VAL A C 1
ATOM 1491 O O . VAL A 1 187 ? -10.410 7.159 0.912 1.00 89.31 187 VAL A O 1
ATOM 1494 N N . GLY A 1 188 ? -9.290 8.787 1.960 1.00 90.19 188 GLY A N 1
ATOM 1495 C CA . GLY A 1 188 ? -10.476 9.586 2.306 1.00 90.19 188 GLY A CA 1
ATOM 1496 C C . GLY A 1 188 ? -11.314 9.053 3.478 1.00 90.19 188 GLY A C 1
ATOM 1497 O O . GLY A 1 188 ? -12.396 9.570 3.737 1.00 90.19 188 GLY A O 1
ATOM 1498 N N . LYS A 1 189 ? -10.836 8.036 4.204 1.00 91.88 189 LYS A N 1
ATOM 1499 C CA . LYS A 1 189 ? -11.522 7.394 5.334 1.00 91.88 189 LYS A CA 1
ATOM 1500 C C . LYS A 1 189 ? -10.720 7.513 6.632 1.00 91.88 189 LYS A C 1
ATOM 1502 O O . LYS A 1 189 ? -9.492 7.535 6.623 1.00 91.88 189 LYS A O 1
ATOM 1507 N N . GLN A 1 190 ? -11.426 7.534 7.761 1.00 96.88 190 GLN A N 1
ATOM 1508 C CA . GLN A 1 190 ? -10.860 7.479 9.117 1.00 96.88 190 GLN A CA 1
ATOM 1509 C C . GLN A 1 190 ? -11.477 6.295 9.879 1.00 96.88 190 GLN A C 1
ATOM 1511 O O . GLN A 1 190 ? -12.397 6.493 10.682 1.00 96.88 190 GLN A O 1
ATOM 1516 N N . PRO A 1 191 ? -11.065 5.055 9.557 1.00 94.38 191 PRO A N 1
ATOM 1517 C CA . PRO A 1 191 ? -11.722 3.846 10.042 1.00 94.38 191 PRO A CA 1
ATOM 1518 C C . PRO A 1 191 ? -11.618 3.706 11.562 1.00 94.38 191 PRO A C 1
ATOM 1520 O O . PRO A 1 191 ? -10.556 3.928 12.145 1.00 94.38 191 PRO A O 1
ATOM 1523 N N . ILE A 1 192 ? -12.727 3.294 12.177 1.00 97.19 192 ILE A N 1
ATOM 1524 C CA . ILE A 1 192 ? -12.785 2.842 13.569 1.00 97.19 192 ILE A CA 1
ATOM 1525 C C . ILE A 1 192 ? -12.666 1.316 13.562 1.00 97.19 192 ILE A C 1
ATOM 1527 O O . ILE A 1 192 ? -13.427 0.631 12.878 1.00 97.19 192 ILE A O 1
ATOM 1531 N N . LEU A 1 193 ? -11.708 0.791 14.316 1.00 95.19 193 LEU A N 1
ATOM 1532 C CA . LEU A 1 193 ? -11.398 -0.624 14.441 1.00 95.19 193 LEU A CA 1
ATOM 1533 C C . LEU A 1 193 ? -11.767 -1.098 15.845 1.00 95.19 193 LEU A C 1
ATOM 1535 O O . LEU A 1 193 ? -11.109 -0.757 16.829 1.00 95.19 193 LEU A O 1
ATOM 1539 N N . LEU A 1 194 ? -12.809 -1.922 15.923 1.00 96.56 194 LEU A N 1
ATOM 1540 C CA . LEU A 1 194 ? -13.108 -2.690 17.132 1.00 96.56 194 LEU A CA 1
ATOM 1541 C C . LEU A 1 194 ? -12.040 -3.781 17.345 1.00 96.56 194 LEU A C 1
ATOM 1543 O O . LEU A 1 194 ? -11.378 -4.167 16.372 1.00 96.56 194 LEU A O 1
ATOM 1547 N N . PRO A 1 195 ? -11.905 -4.323 18.567 1.00 97.25 195 PRO A N 1
ATOM 1548 C CA . PRO A 1 195 ? -11.058 -5.482 18.829 1.00 97.25 195 PRO A CA 1
ATOM 1549 C C . PRO A 1 195 ? -11.287 -6.624 17.826 1.00 97.25 195 PRO A C 1
ATOM 1551 O O . PRO A 1 195 ? -12.422 -7.014 17.526 1.00 97.25 195 PRO A O 1
ATOM 1554 N N . GLY A 1 196 ? -10.195 -7.134 17.260 1.00 95.31 196 GLY A N 1
ATOM 1555 C CA . GLY A 1 196 ? -10.175 -8.199 16.257 1.00 95.31 196 GLY A CA 1
ATOM 1556 C C . GLY A 1 196 ? -10.647 -7.795 14.856 1.00 95.31 196 GLY A C 1
ATOM 1557 O O . GLY A 1 196 ? -10.856 -8.674 14.017 1.00 95.31 196 GLY A O 1
ATOM 1558 N N . LYS A 1 197 ? -10.882 -6.504 14.579 1.00 97.19 197 LYS A N 1
ATOM 1559 C CA . LYS A 1 197 ? -11.305 -6.026 13.252 1.00 97.19 197 LYS A CA 1
ATOM 1560 C C . LYS A 1 197 ? -10.145 -5.467 12.447 1.00 97.19 197 LYS A C 1
ATOM 1562 O O . LYS A 1 197 ? -9.196 -4.905 12.993 1.00 97.19 197 LYS A O 1
ATOM 1567 N N . SER A 1 198 ? -10.284 -5.588 11.132 1.00 95.44 198 SER A N 1
ATOM 1568 C CA . SER A 1 198 ? -9.311 -5.104 10.163 1.00 95.44 198 SER A CA 1
ATOM 1569 C C . SER A 1 198 ? -9.936 -4.101 9.202 1.00 95.44 198 SER A C 1
ATOM 1571 O O . SER A 1 198 ? -11.132 -4.159 8.909 1.00 95.44 198 SER A O 1
ATOM 1573 N N . PHE A 1 199 ? -9.103 -3.201 8.697 1.00 94.75 199 PHE A N 1
ATOM 1574 C CA . PHE A 1 199 ? -9.393 -2.326 7.573 1.00 94.75 199 PHE A CA 1
ATOM 1575 C C . PHE A 1 199 ? -8.287 -2.473 6.535 1.00 94.75 199 PHE A C 1
ATOM 1577 O O . PHE A 1 199 ? -7.107 -2.510 6.885 1.00 94.75 199 PHE A O 1
ATOM 1584 N N . GLU A 1 200 ? -8.683 -2.541 5.272 1.00 96.56 200 GLU A N 1
ATOM 1585 C CA . GLU A 1 200 ? -7.793 -2.794 4.145 1.00 96.56 200 GLU A CA 1
ATOM 1586 C C . GLU A 1 200 ? -7.997 -1.721 3.073 1.00 96.56 200 GLU A C 1
ATOM 1588 O O . GLU A 1 200 ? -9.117 -1.228 2.885 1.00 96.56 200 GLU A O 1
ATOM 1593 N N . TYR A 1 201 ? -6.916 -1.324 2.401 1.00 91.75 201 TYR A N 1
ATOM 1594 C CA . TYR A 1 201 ? -6.978 -0.411 1.263 1.00 91.75 201 TYR A CA 1
ATOM 1595 C C . TYR A 1 201 ? -5.790 -0.574 0.317 1.00 91.75 201 TYR A C 1
ATOM 1597 O O . TYR A 1 201 ? -4.684 -0.902 0.744 1.00 91.75 201 TYR A O 1
ATOM 1605 N N . ASP A 1 202 ? -6.025 -0.234 -0.948 1.00 91.31 202 ASP A N 1
ATOM 1606 C C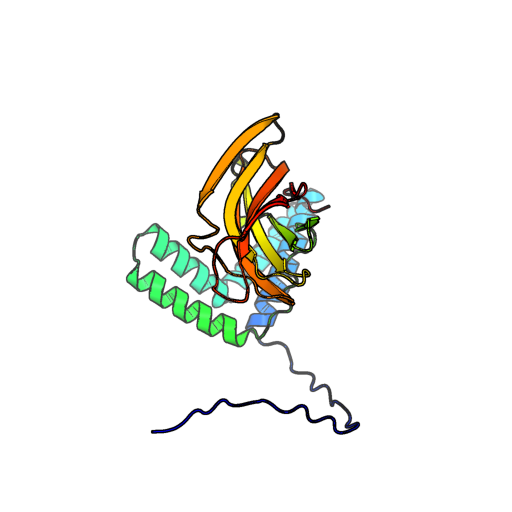A . ASP A 1 202 ? -5.013 -0.189 -1.998 1.00 91.31 202 ASP A CA 1
ATOM 1607 C C . ASP A 1 202 ? -4.679 1.257 -2.365 1.00 91.31 202 ASP A C 1
ATOM 1609 O O . ASP A 1 202 ? -5.531 2.152 -2.326 1.00 91.31 202 ASP A O 1
ATOM 1613 N N . SER A 1 203 ? -3.421 1.499 -2.713 1.00 91.56 203 SER A N 1
ATOM 1614 C CA . SER A 1 203 ? -2.932 2.792 -3.190 1.00 91.56 203 SER A CA 1
ATOM 1615 C C . SER A 1 203 ? -1.663 2.586 -4.026 1.00 91.56 203 SER A C 1
ATOM 1617 O O . SER A 1 203 ? -1.229 1.455 -4.244 1.00 91.56 203 SER A O 1
ATOM 1619 N N . ALA A 1 204 ? -1.082 3.667 -4.539 1.00 91.94 204 ALA A N 1
ATOM 1620 C CA . ALA A 1 204 ? 0.102 3.618 -5.388 1.00 91.94 204 ALA A CA 1
ATOM 1621 C C . ALA A 1 204 ? 1.179 4.615 -4.947 1.00 91.94 204 ALA A C 1
ATOM 1623 O O . ALA A 1 204 ? 0.904 5.608 -4.267 1.00 91.94 204 ALA A O 1
ATOM 1624 N N . CYS A 1 205 ? 2.419 4.328 -5.331 1.00 93.50 205 CYS A N 1
ATOM 1625 C CA . CYS A 1 205 ? 3.595 5.155 -5.119 1.00 93.50 205 CYS A CA 1
ATOM 1626 C C . CYS A 1 205 ? 4.400 5.222 -6.429 1.00 93.50 205 CYS A C 1
ATOM 1628 O O . CYS A 1 205 ? 5.019 4.225 -6.813 1.00 93.50 205 CYS A O 1
ATOM 1630 N N . PRO A 1 206 ? 4.381 6.362 -7.140 1.00 91.94 206 PRO A N 1
ATOM 1631 C CA . PRO A 1 206 ? 5.300 6.601 -8.242 1.00 91.94 206 PRO A CA 1
ATOM 1632 C C . PRO A 1 206 ? 6.699 6.937 -7.706 1.00 91.94 206 PRO A C 1
ATOM 1634 O O . PRO A 1 206 ? 6.839 7.681 -6.737 1.00 91.94 206 PRO A O 1
ATOM 1637 N N . LEU A 1 207 ? 7.737 6.426 -8.365 1.00 93.00 207 LEU A N 1
ATOM 1638 C CA . LEU A 1 207 ? 9.143 6.725 -8.104 1.00 93.00 207 LEU A CA 1
ATOM 1639 C C . LEU A 1 207 ? 9.885 7.063 -9.397 1.00 93.00 207 LEU A C 1
ATOM 1641 O O . LEU A 1 207 ? 9.529 6.608 -10.485 1.00 93.00 207 LEU A O 1
ATOM 1645 N N . THR A 1 208 ? 10.979 7.809 -9.251 1.00 90.62 208 THR A N 1
ATOM 1646 C CA . THR A 1 208 ? 11.923 8.098 -10.340 1.00 90.62 208 THR A CA 1
ATOM 1647 C C . THR A 1 208 ? 13.040 7.057 -10.479 1.00 90.62 208 THR A C 1
ATOM 1649 O O . THR A 1 208 ? 13.908 7.170 -11.342 1.00 90.62 208 THR A O 1
ATOM 1652 N N . THR A 1 209 ? 13.048 6.040 -9.614 1.00 90.56 209 THR A N 1
ATOM 1653 C CA . THR A 1 209 ? 14.080 4.999 -9.544 1.00 90.56 209 THR A CA 1
ATOM 1654 C C . THR A 1 209 ? 13.460 3.601 -9.482 1.00 90.56 209 THR A C 1
ATOM 1656 O O . THR A 1 209 ? 12.370 3.443 -8.929 1.00 90.56 209 THR A O 1
ATOM 1659 N N . PRO A 1 210 ? 14.158 2.557 -9.978 1.00 90.25 210 PRO A N 1
ATOM 1660 C CA . PRO A 1 210 ? 13.649 1.178 -9.980 1.00 90.25 210 PRO A CA 1
ATOM 1661 C C . PRO A 1 210 ? 13.573 0.544 -8.583 1.00 90.25 210 PRO A C 1
ATOM 1663 O O . PRO A 1 210 ? 12.983 -0.526 -8.420 1.00 90.25 210 PRO A O 1
ATOM 1666 N N . VAL A 1 211 ? 14.206 1.175 -7.590 1.00 92.88 211 VAL A N 1
ATOM 1667 C CA . VAL A 1 211 ? 14.229 0.746 -6.191 1.00 92.88 211 VAL A CA 1
ATOM 1668 C C . VAL A 1 211 ? 13.982 1.950 -5.288 1.00 92.88 211 VAL A C 1
ATOM 1670 O O . VAL A 1 211 ? 14.483 3.044 -5.552 1.00 92.88 211 VAL A O 1
ATOM 1673 N N . GLY A 1 212 ? 13.254 1.736 -4.199 1.00 95.38 212 GLY A N 1
ATOM 1674 C CA . GLY A 1 212 ? 13.035 2.711 -3.140 1.00 95.38 212 GLY A CA 1
ATOM 1675 C C . GLY A 1 212 ? 12.550 2.051 -1.853 1.00 95.38 212 GLY A C 1
ATOM 1676 O O . GLY A 1 212 ? 12.587 0.829 -1.692 1.00 95.38 212 GLY A O 1
ATOM 1677 N N . SER A 1 213 ? 12.094 2.871 -0.914 1.00 96.12 213 SER A N 1
ATOM 1678 C CA . SER A 1 213 ? 11.480 2.407 0.327 1.00 96.12 213 SER A CA 1
ATOM 1679 C C . SER A 1 213 ? 10.385 3.352 0.799 1.00 96.12 213 SER A C 1
ATOM 1681 O O . SER A 1 213 ? 10.459 4.559 0.565 1.00 96.12 213 SER A O 1
ATOM 1683 N N . MET A 1 214 ? 9.404 2.792 1.496 1.00 97.06 214 MET A N 1
ATOM 1684 C CA . MET A 1 214 ? 8.357 3.513 2.205 1.00 97.06 214 MET A CA 1
ATOM 1685 C C . MET A 1 214 ? 8.366 3.098 3.673 1.00 97.06 214 MET A C 1
ATOM 1687 O O . MET A 1 214 ? 8.464 1.920 3.992 1.00 97.06 214 MET A O 1
ATOM 1691 N N . GLU A 1 215 ? 8.248 4.058 4.572 1.00 98.19 215 GLU A N 1
ATOM 1692 C CA . GLU A 1 215 ? 8.121 3.841 6.016 1.00 98.19 215 GLU A CA 1
ATOM 1693 C C . GLU A 1 215 ? 7.267 4.965 6.603 1.00 98.19 215 GLU A C 1
ATOM 1695 O O . GLU A 1 215 ? 7.011 5.964 5.926 1.00 98.19 215 GLU A O 1
ATOM 1700 N N . GLY A 1 216 ? 6.785 4.834 7.834 1.00 97.94 216 GLY A N 1
ATOM 1701 C CA . GLY A 1 216 ? 5.919 5.874 8.377 1.00 97.94 216 GLY A CA 1
ATOM 1702 C C . GLY A 1 216 ? 5.180 5.505 9.647 1.00 97.94 216 GLY A C 1
ATOM 1703 O O . GLY A 1 216 ? 5.625 4.675 10.438 1.00 97.94 216 GLY A O 1
ATOM 1704 N N . GLU A 1 217 ? 4.033 6.147 9.833 1.00 98.12 217 GLU A N 1
ATOM 1705 C CA . GLU A 1 217 ? 3.213 6.007 11.027 1.00 98.12 217 GLU A CA 1
ATOM 1706 C C . GLU A 1 217 ? 1.748 6.366 10.751 1.00 98.12 217 GLU A C 1
ATOM 1708 O O . GLU A 1 217 ? 1.438 7.340 10.054 1.00 98.12 217 GLU A O 1
ATOM 1713 N N . PHE A 1 218 ? 0.832 5.605 11.348 1.00 98.44 218 PHE A N 1
ATOM 1714 C CA . PHE A 1 218 ? -0.562 6.006 11.500 1.00 98.44 218 PHE A CA 1
ATOM 1715 C C . PHE A 1 218 ? -0.783 6.607 12.884 1.00 98.44 218 PHE A C 1
ATOM 1717 O O . PHE A 1 218 ? -0.473 5.978 13.893 1.00 98.44 218 PHE A O 1
ATOM 1724 N N . GLN A 1 219 ? -1.384 7.796 12.939 1.00 98.38 219 GLN A N 1
ATOM 1725 C CA . GLN A 1 219 ? -1.860 8.351 14.205 1.00 98.38 219 GLN A CA 1
ATOM 1726 C C . GLN A 1 219 ? -3.184 7.688 14.569 1.00 98.38 219 GLN A C 1
ATOM 1728 O O . GLN A 1 219 ? -4.192 7.860 13.867 1.00 98.38 219 GLN A O 1
ATOM 1733 N N . MET A 1 220 ? -3.159 6.937 15.664 1.00 98.19 220 MET A N 1
ATOM 1734 C CA . MET A 1 220 ? -4.284 6.178 16.188 1.00 98.19 220 MET A CA 1
ATOM 1735 C C . MET A 1 220 ? -4.844 6.872 17.423 1.00 98.19 220 MET A C 1
ATOM 1737 O O . MET A 1 220 ? -4.103 7.270 18.316 1.00 98.19 220 MET A O 1
ATOM 1741 N N . TRP A 1 221 ? -6.163 6.997 17.484 1.00 98.12 221 TRP A N 1
ATOM 1742 C CA . TRP A 1 221 ? -6.889 7.466 18.660 1.00 98.12 221 TRP A CA 1
ATOM 1743 C C . TRP A 1 221 ? -7.526 6.284 19.368 1.00 98.12 221 TRP A C 1
ATOM 1745 O O . TRP A 1 221 ? -8.197 5.482 18.729 1.00 98.12 221 TRP A O 1
ATOM 1755 N N . ILE A 1 222 ? -7.345 6.192 20.676 1.00 97.56 222 ILE A N 1
ATOM 1756 C CA . ILE A 1 222 ? -8.051 5.256 21.541 1.00 97.56 222 ILE A CA 1
ATOM 1757 C C . ILE A 1 222 ? -9.387 5.892 21.908 1.00 97.56 222 ILE A C 1
ATOM 1759 O O . ILE A 1 222 ? -9.430 7.016 22.417 1.00 97.56 222 ILE A O 1
ATOM 1763 N N . LEU A 1 223 ? -10.470 5.168 21.651 1.00 94.38 223 LEU A N 1
ATOM 1764 C CA . LEU A 1 223 ? -11.821 5.588 21.985 1.00 94.38 223 LEU A CA 1
ATOM 1765 C C . LEU A 1 223 ? -12.314 4.830 23.217 1.00 94.38 223 LEU A C 1
ATOM 1767 O O . LEU A 1 223 ? -12.013 3.655 23.424 1.00 94.38 223 LEU A O 1
ATOM 1771 N N . SER A 1 224 ? -13.076 5.526 24.046 1.00 90.94 224 SER A N 1
ATOM 1772 C CA . SER A 1 224 ? -13.815 4.960 25.163 1.00 90.94 224 SER A CA 1
ATOM 1773 C C . SER A 1 224 ? -14.928 4.042 24.668 1.00 90.94 224 SER A C 1
ATOM 1775 O O . SER A 1 224 ? -15.695 4.430 23.791 1.00 90.94 224 SER A O 1
ATOM 1777 N N . GLU A 1 225 ? -15.055 2.847 25.241 1.00 84.25 225 GLU A N 1
ATOM 1778 C CA . GLU A 1 225 ? -16.168 1.950 24.906 1.00 84.25 225 GLU A CA 1
ATOM 1779 C C . GLU A 1 225 ? -17.510 2.442 25.463 1.00 84.25 225 GLU A C 1
ATOM 1781 O O . GLU A 1 225 ? -18.549 2.176 24.864 1.00 84.25 225 GLU A O 1
ATOM 1786 N N . ASP A 1 226 ? -17.483 3.195 26.569 1.00 85.75 226 ASP A N 1
ATOM 1787 C CA . ASP A 1 226 ? -18.689 3.638 27.274 1.00 85.75 226 ASP A CA 1
ATOM 1788 C C . ASP A 1 226 ? -19.441 4.740 26.511 1.00 85.75 226 ASP A C 1
ATOM 1790 O O . ASP A 1 226 ? -20.665 4.708 26.393 1.00 85.75 226 ASP A O 1
ATOM 1794 N N . ASP A 1 227 ? -18.707 5.728 25.993 1.00 87.88 227 ASP A N 1
ATOM 1795 C CA . ASP A 1 227 ? -19.261 6.956 25.410 1.00 87.88 227 ASP A CA 1
ATOM 1796 C C . ASP A 1 227 ? -18.644 7.340 24.053 1.00 87.88 227 ASP A C 1
ATOM 1798 O O . ASP A 1 227 ? -19.018 8.355 23.465 1.00 87.88 227 ASP A O 1
ATOM 1802 N N . GLY A 1 228 ? -17.707 6.541 23.527 1.00 85.12 228 GLY A N 1
ATOM 1803 C CA . GLY A 1 228 ? -17.050 6.791 22.242 1.00 85.12 228 GLY A CA 1
ATOM 1804 C C . GLY A 1 228 ? -16.077 7.973 22.243 1.00 85.12 228 GLY A C 1
ATOM 1805 O O . GLY A 1 228 ? -15.563 8.331 21.182 1.00 85.12 228 GLY A O 1
ATOM 1806 N N . GLN A 1 229 ? -15.816 8.593 23.399 1.00 89.50 229 GLN A N 1
ATOM 1807 C CA . GLN A 1 229 ? -14.948 9.763 23.482 1.00 89.50 229 GLN A CA 1
ATOM 1808 C C . GLN A 1 229 ? -13.471 9.406 23.322 1.00 89.50 229 GLN A C 1
ATOM 1810 O O . GLN A 1 229 ? -13.023 8.308 23.656 1.00 89.50 229 GLN A O 1
ATOM 1815 N N . PHE A 1 230 ? -12.704 10.371 22.820 1.00 93.44 230 PHE A N 1
ATOM 1816 C CA . PHE A 1 230 ? -11.252 10.283 22.754 1.00 93.44 230 PHE A CA 1
ATOM 1817 C C . PHE A 1 230 ? -10.656 10.129 24.160 1.00 93.44 230 PHE A C 1
ATOM 1819 O O . PHE A 1 230 ? -10.933 10.944 25.038 1.00 93.44 230 PHE A O 1
ATOM 1826 N N . LYS A 1 231 ? -9.824 9.101 24.356 1.00 94.69 231 LYS A N 1
ATOM 1827 C CA . LYS A 1 231 ? -9.108 8.859 25.617 1.00 94.69 231 LYS A CA 1
ATOM 1828 C C . LYS A 1 231 ? -7.623 9.184 25.518 1.00 94.69 231 LYS A C 1
ATOM 1830 O O . LYS A 1 231 ? -7.089 9.839 26.403 1.00 94.69 231 LYS A O 1
ATOM 1835 N N . ASP A 1 232 ? -6.964 8.701 24.472 1.00 96.69 232 ASP A N 1
ATOM 1836 C CA . ASP A 1 232 ? -5.518 8.840 24.291 1.00 96.69 232 ASP A CA 1
ATOM 1837 C C . ASP A 1 232 ? -5.144 8.618 22.817 1.00 96.69 232 ASP A C 1
ATOM 1839 O O . ASP A 1 232 ? -5.975 8.168 22.025 1.00 96.69 232 ASP A O 1
ATOM 1843 N N . GLN A 1 233 ? -3.903 8.903 22.429 1.00 97.50 233 GLN A N 1
ATOM 1844 C CA . GLN A 1 233 ? -3.398 8.654 21.083 1.00 97.50 233 GLN A CA 1
ATOM 1845 C C . GLN A 1 233 ? -2.012 8.021 21.084 1.00 97.50 233 GLN A C 1
ATOM 1847 O O . GLN A 1 233 ? -1.210 8.215 21.991 1.00 97.50 233 GLN A O 1
ATOM 1852 N N . PHE A 1 234 ? -1.709 7.297 20.013 1.00 98.44 234 PHE A N 1
ATOM 1853 C CA . PHE A 1 234 ? -0.383 6.747 19.793 1.00 98.44 234 PHE A CA 1
ATOM 1854 C C . PHE A 1 234 ? -0.059 6.623 18.308 1.00 98.44 234 PHE A C 1
ATOM 1856 O O . PHE A 1 234 ? -0.938 6.562 17.445 1.00 98.44 234 PHE A O 1
ATOM 1863 N N . GLY A 1 235 ? 1.237 6.519 18.048 1.00 98.19 235 GLY A N 1
ATOM 1864 C CA . GLY A 1 235 ? 1.790 6.206 16.749 1.00 98.19 235 GLY A CA 1
ATOM 1865 C C . GLY A 1 235 ? 1.841 4.722 16.457 1.00 98.19 235 GLY A C 1
ATOM 1866 O O . GLY A 1 235 ? 2.660 4.021 17.046 1.00 98.19 235 GLY A O 1
ATOM 1867 N N . ALA A 1 236 ? 1.019 4.224 15.537 1.00 98.31 236 ALA A N 1
ATOM 1868 C CA . ALA A 1 236 ? 1.190 2.875 15.012 1.00 98.31 236 ALA A CA 1
ATOM 1869 C C . ALA A 1 236 ? 2.248 2.895 13.906 1.00 98.31 236 ALA A C 1
ATOM 1871 O O . ALA A 1 236 ? 2.023 3.469 12.837 1.00 98.31 236 ALA A O 1
ATOM 1872 N N . ARG A 1 237 ? 3.409 2.284 14.166 1.00 98.38 237 ARG A N 1
ATOM 1873 C CA . ARG A 1 237 ? 4.529 2.298 13.222 1.00 98.38 237 ARG A CA 1
ATOM 1874 C C . ARG A 1 237 ? 4.183 1.548 11.942 1.00 98.38 237 ARG A C 1
ATOM 1876 O O . ARG A 1 237 ? 3.561 0.489 11.964 1.00 98.38 237 ARG A O 1
ATOM 1883 N N . ILE A 1 238 ? 4.676 2.087 10.840 1.00 97.88 238 ILE A N 1
ATOM 1884 C CA . ILE A 1 238 ? 4.738 1.429 9.548 1.00 97.88 238 ILE A CA 1
ATOM 1885 C C . ILE A 1 238 ? 6.207 1.122 9.285 1.00 97.88 238 ILE A C 1
ATOM 1887 O O . ILE A 1 238 ? 7.007 2.032 9.048 1.00 97.88 238 ILE A O 1
ATOM 1891 N N . ASP A 1 239 ? 6.570 -0.154 9.388 1.00 97.00 239 ASP A N 1
ATOM 1892 C CA . ASP A 1 239 ? 7.954 -0.573 9.211 1.00 97.00 239 ASP A CA 1
ATOM 1893 C C . ASP A 1 239 ? 8.358 -0.578 7.741 1.00 97.00 239 ASP A C 1
ATOM 1895 O O . ASP A 1 239 ? 7.515 -0.657 6.841 1.00 97.00 239 ASP A O 1
ATOM 1899 N N . ARG A 1 240 ? 9.662 -0.464 7.513 1.00 96.19 240 ARG A N 1
ATOM 1900 C CA . ARG A 1 240 ? 10.223 -0.172 6.201 1.00 96.19 240 ARG A CA 1
ATOM 1901 C C . ARG A 1 240 ? 9.826 -1.216 5.159 1.00 96.19 240 ARG A C 1
ATOM 1903 O O . ARG A 1 240 ? 10.257 -2.362 5.204 1.00 96.19 240 ARG A O 1
ATOM 1910 N N . LEU A 1 241 ? 9.061 -0.776 4.170 1.00 96.00 241 LEU A N 1
ATOM 1911 C CA . LEU A 1 241 ? 8.676 -1.533 2.991 1.00 96.00 241 LEU A CA 1
ATOM 1912 C C . LEU A 1 241 ? 9.611 -1.187 1.835 1.00 96.00 241 LEU A C 1
ATOM 1914 O O . LEU A 1 241 ? 9.736 -0.023 1.451 1.00 96.00 241 LEU A O 1
ATOM 1918 N N . LYS A 1 242 ? 10.250 -2.196 1.248 1.00 94.81 242 LYS A N 1
ATOM 1919 C CA . LYS A 1 242 ? 11.011 -2.031 0.007 1.00 94.81 242 LYS A CA 1
ATOM 1920 C C . LYS A 1 242 ? 10.052 -1.880 -1.181 1.00 94.81 242 LYS A C 1
ATOM 1922 O O . LYS A 1 242 ? 9.026 -2.551 -1.251 1.00 94.81 242 LYS A O 1
ATOM 1927 N N . LEU A 1 243 ? 10.407 -1.014 -2.123 1.00 93.50 243 LEU A N 1
ATOM 1928 C CA . LEU A 1 243 ? 9.795 -0.928 -3.449 1.00 93.50 243 LEU A CA 1
ATOM 1929 C C . LEU A 1 243 ? 10.857 -1.351 -4.458 1.00 93.50 243 LEU A C 1
ATOM 1931 O O . LEU A 1 243 ? 11.959 -0.802 -4.434 1.00 93.50 243 LEU A O 1
ATOM 1935 N N . SER A 1 244 ? 10.584 -2.356 -5.285 1.00 89.50 244 SER A N 1
ATOM 1936 C CA . SER A 1 244 ? 11.597 -2.914 -6.181 1.00 89.50 244 SER A CA 1
ATOM 1937 C C . SER A 1 244 ? 10.982 -3.510 -7.438 1.00 89.50 244 SER A C 1
ATOM 1939 O O . SER A 1 244 ? 10.041 -4.291 -7.362 1.00 89.50 244 SER A O 1
ATOM 1941 N N . MET A 1 245 ? 11.545 -3.164 -8.597 1.00 80.69 245 MET A N 1
ATOM 1942 C CA . MET A 1 245 ? 11.199 -3.762 -9.895 1.00 80.69 245 MET A CA 1
ATOM 1943 C C . MET A 1 245 ? 11.662 -5.227 -10.025 1.00 80.69 245 MET A C 1
ATOM 1945 O O . MET A 1 245 ? 11.329 -5.911 -10.982 1.00 80.69 245 MET A O 1
ATOM 1949 N N . THR A 1 246 ? 12.457 -5.708 -9.071 1.00 71.88 246 THR A N 1
ATOM 1950 C CA . THR A 1 246 ? 12.816 -7.121 -8.904 1.00 71.88 246 THR A CA 1
ATOM 1951 C C . THR A 1 246 ? 12.386 -7.519 -7.499 1.00 71.88 246 THR A C 1
ATOM 1953 O O . THR A 1 246 ? 12.806 -6.869 -6.537 1.00 71.88 246 THR A O 1
ATOM 1956 N N . GLY A 1 247 ? 11.504 -8.503 -7.343 1.00 58.56 247 GLY A N 1
ATOM 1957 C CA . GLY A 1 247 ? 11.114 -8.938 -6.003 1.00 58.56 247 GLY A CA 1
ATOM 1958 C C . GLY A 1 247 ? 12.298 -9.556 -5.278 1.00 58.56 247 GLY A C 1
ATOM 1959 O O . GLY A 1 247 ? 13.334 -9.885 -5.866 1.00 58.56 247 GLY A O 1
ATOM 1960 N N . SER A 1 248 ? 12.162 -9.615 -3.964 1.00 48.47 248 SER A N 1
ATOM 1961 C CA . SER A 1 248 ? 13.206 -10.050 -3.043 1.00 48.47 248 SER A CA 1
ATOM 1962 C C . SER A 1 248 ? 12.620 -10.896 -1.945 1.00 48.47 248 SER A C 1
ATOM 1964 O O . SER A 1 248 ? 11.592 -10.430 -1.406 1.00 48.47 248 SER A O 1
#

Foldseek 3Di:
DDDDDDDDDDDDDDDDDDPPPPPDDQDPLLVLVVLLVVLVVQLVVCVVVVVVVSNVVSVVVNVVSCVVRPLNVLVVVLVVCVVVVVVVVNVVSVVVNVVVVVSNPPDPPVPVCQFKWKDWDFDQQKIKIKIKGWDPVVADVVQLKTKIKMKIKIWRQDQFKKKFFKWWKWKAAPVRDIDIDIDTDPPPDTDIHHHGDMDMDMDMDMGSHQKIKMWTWTWMFTADPVPRDTDDIDTTTGDIIIRHPGHD

Organism: NCBI:txid1157962

Solvent-accessible surface area (backbone atoms only — not comparable to full-atom values): 13761 Å² total; per-residue (Å²): 133,88,82,90,82,88,84,83,84,80,89,80,89,79,80,92,72,86,79,78,79,74,84,72,76,76,44,72,66,42,48,51,53,50,52,50,56,52,40,53,56,49,29,56,52,25,53,76,67,70,34,57,69,61,24,53,52,41,46,53,53,48,53,55,48,46,74,70,31,67,68,53,48,39,51,52,52,26,52,50,23,54,77,68,68,37,59,74,57,24,52,48,34,52,53,52,47,54,55,52,50,62,67,48,49,89,60,80,80,74,60,69,70,66,26,30,30,65,28,77,32,71,32,94,40,33,34,36,36,38,40,31,35,52,34,71,92,77,32,40,74,93,75,38,34,32,31,28,40,34,42,39,39,41,33,26,70,31,94,53,38,35,28,40,49,29,34,36,40,41,37,33,42,72,88,67,54,74,50,76,51,72,46,71,23,55,98,89,40,60,58,74,31,47,56,76,31,71,52,72,53,76,52,73,49,79,36,71,42,67,36,34,36,40,30,39,32,34,40,31,35,35,35,37,89,90,77,62,43,84,74,50,73,50,72,32,50,38,55,71,25,55,42,35,74,61,35,113

Nearest PDB structures (foldseek):
  1xvs-assembly1_B  TM=9.627E-01  e=2.412E-13  Vibrio cholerae
  1xq4-assembly1_A  TM=9.789E-01  e=6.524E-13  Bordetella pertussis
  1tza-assembly1_A  TM=9.208E-01  e=9.090E-13  Shewanella oneidensis MR-1
  1tza-assembly1_B  TM=9.100E-01  e=1.134E-12  Shewanella oneidensis MR-1
  2f1e-assembly1_A  TM=9.418E-01  e=1.073E-12  Xanthomonas citri

pLDDT: mean 81.5, std 20.56, range [22.14, 98.62]

InterPro domains:
  IPR007474 ApaG domain [PF04379] (138-220)
  IPR007474 ApaG domain [PS51087] (120-248)
  IPR036767 ApaG domain superfamily [G3DSA:2.60.40.1470] (116-248)
  IPR036767 ApaG domain superfamily [SSF110069] (122-243)
  IPR050718 ApaG-like [PTHR47191] (22-245)